Protein 6CCI (pdb70)

Structure (mmCIF, N/CA/C/O backbone):
data_6CCI
#
_entry.id   6CCI
#
_cell.length_a   49.431
_cell.length_b   58.169
_cell.length_c   138.528
_cell.angle_alpha   90.00
_cell.angle_beta   90.00
_cell.angle_gamma   90.00
#
_symmetry.space_group_name_H-M   'P 21 21 21'
#
loop_
_entity.id
_entity.type
_entity.pdbx_description
1 polymer 'Protein ESKIMO 1'
2 branched 2-acetamido-2-deoxy-beta-D-glucopyranose-(1-4)-2-acetamido-2-deoxy-beta-D-glucopyranose
3 non-polymer 'COBALT (II) ION'
4 non-polymer 2-acetamido-2-deoxy-beta-D-glucopyranose
5 non-polymer 'CALCIUM ION'
6 water water
#
loop_
_atom_site.group_PDB
_atom_site.id
_atom_site.type_symbol
_atom_site.label_atom_id
_atom_site.label_alt_id
_atom_site.label_comp_id
_atom_site.label_asym_id
_atom_site.label_entity_id
_atom_site.label_seq_id
_atom_site.pdbx_PDB_ins_code
_atom_site.Cartn_x
_atom_site.Cartn_y
_atom_site.Cartn_z
_atom_site.occupancy
_atom_site.B_iso_or_equiv
_atom_site.auth_seq_id
_atom_site.auth_comp_id
_atom_site.auth_asym_id
_atom_site.auth_atom_id
_atom_site.pdbx_PDB_model_num
ATOM 1 N N . VAL A 1 133 ? 41.026 -19.468 29.942 1.00 54.86 133 VAL A N 1
ATOM 2 C CA . VAL A 1 133 ? 39.899 -18.828 29.186 1.00 46.54 133 VAL A CA 1
ATOM 3 C C . VAL A 1 133 ? 38.788 -19.847 28.889 1.00 40.16 133 VAL A C 1
ATOM 4 O O . VAL A 1 133 ? 39.045 -20.922 28.367 1.00 37.57 133 VAL A O 1
ATOM 8 N N . GLU A 1 134 ? 37.545 -19.476 29.172 1.00 37.73 134 GLU A N 1
ATOM 9 C CA . GLU A 1 134 ? 36.412 -20.391 29.030 1.00 37.72 134 GLU A CA 1
ATOM 10 C C . GLU A 1 134 ? 35.513 -20.015 27.810 1.00 33.43 134 GLU A C 1
ATOM 11 O O . GLU A 1 134 ? 34.752 -19.041 27.881 1.00 27.72 134 GLU A O 1
ATOM 17 N N . LEU A 1 135 ? 35.596 -20.784 26.718 1.00 26.52 135 LEU A N 1
ATOM 18 C CA . LEU A 1 135 ? 34.839 -20.480 25.488 1.00 27.82 135 LEU A CA 1
ATOM 19 C C . LEU A 1 135 ? 33.379 -20.855 25.651 1.00 28.24 135 LEU A C 1
ATOM 20 O O . LEU A 1 135 ? 33.090 -21.973 26.096 1.00 28.97 135 LEU A O 1
ATOM 25 N N . PRO A 1 136 ? 32.444 -19.963 25.233 1.00 23.61 136 PRO A N 1
ATOM 26 C CA . PRO A 1 136 ? 31.025 -20.351 25.373 1.00 25.45 136 PRO A CA 1
ATOM 27 C C . PRO A 1 136 ? 30.656 -21.452 24.410 1.00 24.09 136 PRO A C 1
ATOM 28 O O . PRO A 1 136 ? 31.273 -21.576 23.345 1.00 25.08 136 PRO A O 1
ATOM 32 N N . PRO A 1 137 ? 29.610 -22.194 24.729 1.00 24.91 137 PRO A N 1
ATOM 33 C CA . PRO A 1 137 ? 28.978 -23.082 23.738 1.00 23.63 137 PRO A CA 1
ATOM 34 C C . PRO A 1 137 ? 28.512 -22.367 22.492 1.00 24.81 137 PRO A C 1
ATOM 35 O O . PRO A 1 137 ? 27.936 -21.275 22.537 1.00 21.89 137 PRO A O 1
ATOM 39 N N . GLU A 1 138 ? 28.687 -23.048 21.381 1.00 29.79 138 GLU A N 1
ATOM 40 C CA . GLU A 1 138 ? 28.368 -22.505 20.082 1.00 36.62 138 GLU A CA 1
ATOM 41 C C . GLU A 1 138 ? 26.958 -21.972 20.031 1.00 32.38 138 GLU A C 1
ATOM 42 O O . GLU A 1 138 ? 26.718 -20.984 19.419 1.00 36.52 138 GLU A O 1
ATOM 48 N N . GLU A 1 139 ? 26.055 -22.641 20.725 1.00 31.50 139 GLU A N 1
ATOM 49 C CA . GLU A 1 139 ? 24.645 -22.335 20.723 1.00 32.29 139 GLU A CA 1
ATOM 50 C C . GLU A 1 139 ? 24.242 -21.253 21.775 1.00 27.94 139 GLU A C 1
ATOM 51 O O . GLU A 1 139 ? 23.075 -20.884 21.818 1.00 26.38 139 GLU A O 1
ATOM 57 N N . CYS A 1 140 ? 25.151 -20.790 22.639 1.00 23.14 140 CYS A N 1
ATOM 58 C CA . CYS A 1 140 ? 24.777 -19.747 23.594 1.00 19.78 140 CYS A CA 1
ATOM 59 C C . CYS A 1 140 ? 24.475 -18.455 22.797 1.00 18.15 140 CYS A C 1
ATOM 60 O O . CYS A 1 140 ? 25.349 -17.952 22.042 1.00 18.89 140 CYS A O 1
ATOM 63 N N . ASP A 1 141 ? 23.305 -17.893 23.014 1.00 17.36 141 ASP A N 1
ATOM 64 C CA . ASP A 1 141 ? 22.998 -16.595 22.416 1.00 16.54 141 ASP A CA 1
ATOM 65 C C . ASP A 1 141 ? 23.724 -15.480 23.220 1.00 16.27 141 ASP A C 1
ATOM 66 O O . ASP A 1 141 ? 23.291 -15.144 24.323 1.00 15.62 141 ASP A O 1
ATOM 71 N N . LEU A 1 142 ? 24.770 -14.907 22.628 1.00 13.93 142 LEU A N 1
ATOM 72 C CA . LEU A 1 142 ? 25.567 -13.862 23.336 1.00 14.38 142 LEU A CA 1
ATOM 73 C C . LEU A 1 142 ? 24.830 -12.583 23.574 1.00 12.58 142 LEU A C 1
ATOM 74 O O . LEU A 1 142 ? 25.224 -11.840 24.471 1.00 13.21 142 LEU A O 1
ATOM 79 N N . PHE A 1 143 ? 23.743 -12.345 22.853 1.00 12.27 143 PHE A N 1
ATOM 80 C CA . PHE A 1 143 ? 23.070 -11.019 22.827 1.00 13.57 143 PHE A CA 1
ATOM 81 C C . PHE A 1 143 ? 21.799 -10.911 23.605 1.00 14.77 143 PHE A C 1
ATOM 82 O O . PHE A 1 143 ? 21.201 -9.879 23.572 1.00 15.05 143 PHE A O 1
ATOM 90 N N . THR A 1 144 ? 21.395 -11.999 24.248 1.00 15.27 144 THR A N 1
ATOM 91 C CA . THR A 1 144 ? 20.334 -12.027 25.227 1.00 15.81 144 THR A CA 1
ATOM 92 C C . THR A 1 144 ? 21.056 -12.144 26.600 1.00 14.44 144 THR A C 1
ATOM 93 O O . THR A 1 144 ? 21.946 -12.991 26.767 1.00 13.32 144 THR A O 1
ATOM 97 N N . GLY A 1 145 ? 20.679 -11.301 27.531 1.00 12.62 145 GLY A N 1
ATOM 98 C CA . GLY A 1 145 ? 21.273 -11.271 28.862 1.00 13.60 145 GLY A CA 1
ATOM 99 C C . GLY A 1 145 ? 20.913 -9.999 29.590 1.00 13.66 145 GLY A C 1
ATOM 100 O O . GLY A 1 145 ? 19.843 -9.504 29.373 1.00 14.23 145 GLY A O 1
ATOM 101 N N . GLU A 1 146 ? 21.822 -9.497 30.433 1.00 15.26 146 GLU A N 1
ATOM 102 C CA . GLU A 1 146 ? 21.649 -8.272 31.187 1.00 14.07 146 GLU A CA 1
ATOM 103 C C . GLU A 1 146 ? 23.052 -7.622 31.490 1.00 13.76 146 GLU A C 1
ATOM 104 O O . GLU A 1 146 ? 24.098 -8.298 31.580 1.00 12.43 146 GLU A O 1
ATOM 110 N N . TRP A 1 147 ? 22.996 -6.334 31.782 1.00 12.43 147 TRP A N 1
ATOM 111 C CA . TRP A 1 147 ? 24.140 -5.550 32.202 1.00 11.89 147 TRP A CA 1
ATOM 112 C C . TRP A 1 147 ? 24.341 -5.826 33.698 1.00 12.84 147 TRP A C 1
ATOM 113 O O . TRP A 1 147 ? 23.384 -5.848 34.489 1.00 12.25 147 TRP A O 1
ATOM 124 N N . VAL A 1 148 ? 25.605 -6.037 34.043 1.00 10.70 148 VAL A N 1
ATOM 125 C CA . VAL A 1 148 ? 26.021 -6.295 35.397 1.00 11.28 148 VAL A CA 1
ATOM 126 C C . VAL A 1 148 ? 27.121 -5.330 35.761 1.00 12.04 148 VAL A C 1
ATOM 127 O O . VAL A 1 148 ? 28.061 -5.147 34.998 1.00 11.64 148 VAL A O 1
ATOM 131 N N . PHE A 1 149 ? 27.056 -4.792 36.973 1.00 11.08 149 PHE A N 1
ATOM 132 C CA . PHE A 1 149 ? 28.101 -3.861 37.415 1.00 12.52 149 PHE A CA 1
ATOM 133 C C . PHE A 1 149 ? 29.314 -4.657 37.825 1.00 12.66 149 PHE A C 1
ATOM 134 O O . PHE A 1 149 ? 29.181 -5.580 38.706 1.00 12.24 149 PHE A O 1
ATOM 142 N N . ASP A 1 150 ? 30.500 -4.304 37.304 1.00 12.59 150 ASP A N 1
ATOM 143 C CA . ASP A 1 150 ? 31.737 -5.031 37.687 1.00 13.04 150 ASP A CA 1
ATOM 144 C C . ASP A 1 150 ? 32.966 -4.214 37.525 1.00 13.49 150 ASP A C 1
ATOM 145 O O . ASP A 1 150 ? 33.646 -4.298 36.517 1.00 13.02 150 ASP A O 1
ATOM 150 N N . ASN A 1 151 ? 33.293 -3.475 38.575 1.00 14.35 151 ASN A N 1
ATOM 151 C CA . ASN A 1 151 ? 34.423 -2.584 38.533 1.00 15.48 151 ASN A CA 1
ATOM 152 C C . ASN A 1 151 ? 35.751 -3.276 38.786 1.00 15.65 151 ASN A C 1
ATOM 153 O O . ASN A 1 151 ? 36.800 -2.632 38.713 1.00 15.17 151 ASN A O 1
ATOM 158 N N . GLU A 1 152 ? 35.715 -4.600 38.981 1.00 15.52 152 GLU A N 1
ATOM 159 C CA . GLU A 1 152 ? 36.931 -5.422 39.060 1.00 17.34 152 GLU A CA 1
ATOM 160 C C . GLU A 1 152 ? 37.499 -5.793 37.678 1.00 17.36 152 GLU A C 1
ATOM 161 O O . GLU A 1 152 ? 38.712 -5.999 37.520 1.00 17.95 152 GLU A O 1
ATOM 167 N N . THR A 1 153 ? 36.633 -5.836 36.676 1.00 12.79 153 THR A N 1
ATOM 168 C CA . THR A 1 153 ? 37.081 -6.149 35.341 1.00 13.90 153 THR A CA 1
ATOM 169 C C . THR A 1 153 ? 36.850 -5.077 34.325 1.00 12.46 153 THR A C 1
ATOM 170 O O . THR A 1 153 ? 37.470 -5.119 33.307 1.00 12.99 153 THR A O 1
ATOM 174 N N . HIS A 1 154 ? 35.874 -4.206 34.520 1.00 12.40 154 HIS A N 1
ATOM 175 C CA . HIS A 1 154 ? 35.560 -3.226 33.476 1.00 12.23 154 HIS A CA 1
ATOM 176 C C . HIS A 1 154 ? 35.726 -1.859 34.094 1.00 12.37 154 HIS A C 1
ATOM 177 O O . HIS A 1 154 ? 35.400 -1.674 35.316 1.00 13.33 154 HIS A O 1
ATOM 184 N N . PRO A 1 155 ? 36.236 -0.883 33.332 1.00 12.92 155 PRO A N 1
ATOM 185 C CA . PRO A 1 155 ? 36.575 -1.005 31.883 1.00 11.96 155 PRO A CA 1
ATOM 186 C C . PRO A 1 155 ? 37.834 -1.820 31.579 1.00 11.76 155 PRO A C 1
ATOM 187 O O . PRO A 1 155 ? 38.733 -2.034 32.468 1.00 11.92 155 PRO A O 1
ATOM 191 N N . LEU A 1 156 ? 37.886 -2.348 30.357 1.00 12.00 156 LEU A N 1
ATOM 192 C CA . LEU A 1 156 ? 38.974 -3.203 29.913 1.00 12.78 156 LEU A CA 1
ATOM 193 C C . LEU A 1 156 ? 40.297 -2.429 29.700 1.00 14.02 156 LEU A C 1
ATOM 194 O O . LEU A 1 156 ? 41.372 -3.058 29.593 1.00 14.38 156 LEU A O 1
ATOM 199 N N . TYR A 1 157 ? 40.216 -1.094 29.610 1.00 13.30 157 TYR A N 1
ATOM 200 C CA . TYR A 1 157 ? 41.397 -0.196 29.599 1.00 13.69 157 TYR A CA 1
ATOM 201 C C . TYR A 1 157 ? 40.898 1.121 30.180 1.00 15.16 157 TYR A C 1
ATOM 202 O O . TYR A 1 157 ? 39.706 1.323 30.266 1.00 13.06 157 TYR A O 1
ATOM 211 N N . LYS A 1 158 ? 41.814 1.977 30.602 1.00 15.96 158 LYS A N 1
ATOM 212 C CA . LYS A 1 158 ? 41.512 3.350 30.962 1.00 17.28 158 LYS A CA 1
ATOM 213 C C . LYS A 1 158 ? 41.786 4.312 29.812 1.00 15.57 158 LYS A C 1
ATOM 214 O O . LYS A 1 158 ? 42.731 4.130 29.030 1.00 13.60 158 LYS A O 1
ATOM 220 N N . GLU A 1 159 ? 41.005 5.380 29.781 1.00 13.53 159 GLU A N 1
ATOM 221 C CA . GLU A 1 159 ? 41.125 6.376 28.742 1.00 15.90 159 GLU A CA 1
ATOM 222 C C . GLU A 1 159 ? 42.532 6.871 28.547 1.00 16.26 159 GLU A C 1
ATOM 223 O O . GLU A 1 159 ? 43.009 6.932 27.433 1.00 16.42 159 GLU A O 1
ATOM 229 N N A ASP A 1 160 ? 43.238 7.152 29.643 0.50 16.90 160 ASP A N 1
ATOM 230 N N B ASP A 1 160 ? 43.211 7.207 29.643 0.50 17.33 160 ASP A N 1
ATOM 231 C CA A ASP A 1 160 ? 44.613 7.660 29.535 0.50 19.05 160 ASP A CA 1
ATOM 232 C CA B ASP A 1 160 ? 44.539 7.808 29.532 0.50 19.86 160 ASP A CA 1
ATOM 233 C C A ASP A 1 160 ? 45.612 6.635 29.012 0.50 17.71 160 ASP A C 1
ATOM 234 C C B ASP A 1 160 ? 45.651 6.776 29.309 0.50 19.49 160 ASP A C 1
ATOM 235 O O A ASP A 1 160 ? 46.632 7.013 28.424 0.50 18.00 160 ASP A O 1
ATOM 236 O O B ASP A 1 160 ? 46.825 7.135 29.280 0.50 21.16 160 ASP A O 1
ATOM 245 N N A GLN A 1 161 ? 45.331 5.357 29.198 0.50 16.09 161 GLN A N 1
ATOM 246 N N B GLN A 1 161 ? 45.315 5.513 29.118 0.50 18.11 161 GLN A N 1
ATOM 247 C CA A GLN A 1 161 ? 46.265 4.293 28.737 0.50 16.44 161 GLN A CA 1
ATOM 248 C CA B GLN A 1 161 ? 46.348 4.539 28.717 0.50 19.18 161 GLN A CA 1
ATOM 249 C C A GLN A 1 161 ? 46.345 4.177 27.218 0.50 17.49 161 GLN A C 1
ATOM 250 C C B GLN A 1 161 ? 46.270 4.120 27.272 0.50 19.10 161 GLN A C 1
ATOM 251 O O A GLN A 1 161 ? 47.297 3.588 26.674 0.50 15.14 161 GLN A O 1
ATOM 252 O O B GLN A 1 161 ? 46.998 3.208 26.860 0.50 16.98 161 GLN A O 1
ATOM 263 N N . CYS A 1 162 ? 45.370 4.765 26.518 1.00 17.90 162 CYS A N 1
ATOM 264 C CA . CYS A 1 162 ? 45.239 4.599 25.084 1.00 20.72 162 CYS A CA 1
ATOM 265 C C . CYS A 1 162 ? 45.430 5.902 24.367 1.00 20.96 162 CYS A C 1
ATOM 266 O O . CYS A 1 162 ? 44.516 6.664 24.203 1.00 18.46 162 CYS A O 1
ATOM 269 N N . GLU A 1 163 ? 46.642 6.084 23.892 1.00 20.48 163 GLU A N 1
ATOM 270 C CA . GLU A 1 163 ? 47.097 7.320 23.285 1.00 22.49 163 GLU A CA 1
ATOM 271 C C . GLU A 1 163 ? 46.437 7.529 21.920 1.00 21.40 163 GLU A C 1
ATOM 272 O O . GLU A 1 163 ? 46.423 8.642 21.422 1.00 20.36 163 GLU A O 1
ATOM 278 N N . PHE A 1 164 ? 45.884 6.457 21.314 1.00 19.98 164 PHE A N 1
ATOM 279 C CA . PHE A 1 164 ? 45.240 6.521 20.007 1.00 18.04 164 PHE A CA 1
ATOM 280 C C . PHE A 1 164 ? 43.825 7.096 20.014 1.00 17.28 164 PHE A C 1
ATOM 281 O O . PHE A 1 164 ? 43.373 7.565 18.999 1.00 15.94 164 PHE A O 1
ATOM 289 N N . LEU A 1 165 ? 43.153 7.070 21.167 1.00 15.93 165 LEU A N 1
ATOM 290 C CA . LEU A 1 165 ? 41.783 7.673 21.258 1.00 15.75 165 LEU A CA 1
ATOM 291 C C . LEU A 1 165 ? 41.711 9.069 20.739 1.00 15.53 165 LEU A C 1
ATOM 292 O O . LEU A 1 165 ? 42.502 9.917 21.122 1.00 18.14 165 LEU A O 1
ATOM 297 N N . THR A 1 166 ? 40.772 9.334 19.875 1.00 14.94 166 THR A N 1
ATOM 298 C CA . THR A 1 166 ? 40.581 10.658 19.357 1.00 17.86 166 THR A CA 1
ATOM 299 C C . THR A 1 166 ? 39.769 11.503 20.346 1.00 16.87 166 THR A C 1
ATOM 300 O O . THR A 1 166 ? 39.102 10.990 21.203 1.00 13.95 166 THR A O 1
ATOM 304 N N . ALA A 1 167 ? 39.884 12.809 20.177 1.00 16.72 167 ALA A N 1
ATOM 305 C CA . ALA A 1 167 ? 39.191 13.756 21.055 1.00 16.19 167 ALA A CA 1
ATOM 306 C C . ALA A 1 167 ? 37.692 13.640 21.059 1.00 14.91 167 ALA A C 1
ATOM 307 O O . ALA A 1 167 ? 37.048 14.099 21.994 1.00 15.30 167 ALA A O 1
ATOM 309 N N . GLN A 1 168 ? 37.110 12.998 20.070 1.00 14.56 168 GLN A N 1
ATOM 310 C CA . GLN A 1 168 ? 35.679 12.837 20.072 1.00 15.39 168 GLN A CA 1
ATOM 311 C C . GLN A 1 168 ? 35.216 11.987 21.258 1.00 14.90 168 GLN A C 1
ATOM 312 O O . GLN A 1 168 ? 34.117 12.185 21.745 1.00 14.49 168 GLN A O 1
ATOM 318 N N . VAL A 1 169 ? 36.013 11.004 21.640 1.00 12.98 169 VAL A N 1
ATOM 319 C CA . VAL A 1 169 ? 35.548 9.937 22.505 1.00 13.42 169 VAL A CA 1
ATOM 320 C C . VAL A 1 169 ? 36.193 9.877 23.868 1.00 13.75 169 VAL A C 1
ATOM 321 O O . VAL A 1 169 ? 35.845 8.998 24.674 1.00 14.59 169 VAL A O 1
ATOM 325 N N . THR A 1 170 ? 37.136 10.768 24.158 1.00 12.31 170 THR A N 1
ATOM 326 C CA . THR A 1 170 ? 37.797 10.799 25.442 1.00 12.05 170 THR A CA 1
ATOM 327 C C . THR A 1 170 ? 36.956 11.637 26.428 1.00 11.65 170 THR A C 1
ATOM 328 O O . THR A 1 170 ? 37.336 12.770 26.749 1.00 12.32 170 THR A O 1
ATOM 332 N N . CYS A 1 171 ? 35.912 11.061 26.997 1.00 12.55 171 CYS A N 1
ATOM 333 C CA . CYS A 1 171 ? 34.905 11.840 27.692 1.00 13.33 171 CYS A CA 1
ATOM 334 C C . CYS A 1 171 ? 35.476 12.475 28.988 1.00 12.92 171 CYS A C 1
ATOM 335 O O . CYS A 1 171 ? 35.104 13.606 29.356 1.00 12.05 171 CYS A O 1
ATOM 338 N N . MET A 1 172 ? 36.331 11.732 29.652 1.00 12.86 172 MET A N 1
ATOM 339 C CA . MET A 1 172 ? 36.819 12.149 30.947 1.00 14.61 172 MET A CA 1
ATOM 340 C C . MET A 1 172 ? 37.761 13.351 30.746 1.00 15.80 172 MET A C 1
ATOM 341 O O . MET A 1 172 ? 37.606 14.381 31.427 1.00 15.76 172 MET A O 1
ATOM 346 N N . ARG A 1 173 ? 38.688 13.235 29.791 1.00 15.69 173 ARG A N 1
ATOM 347 C CA . ARG A 1 173 ? 39.586 14.340 29.467 1.00 16.60 173 ARG A CA 1
ATOM 348 C C . ARG A 1 173 ? 38.777 15.557 29.063 1.00 17.18 173 ARG A C 1
ATOM 349 O O . ARG A 1 173 ? 39.191 16.689 29.302 1.00 14.86 173 ARG A O 1
ATOM 357 N N . ASN A 1 174 ? 37.683 15.295 28.345 1.00 16.20 174 ASN A N 1
ATOM 358 C CA . ASN A 1 174 ? 36.753 16.326 27.856 1.00 15.43 174 ASN A CA 1
ATOM 359 C C . ASN A 1 174 ? 35.826 16.929 28.934 1.00 15.82 174 ASN A C 1
ATOM 360 O O . ASN A 1 174 ? 34.978 17.777 28.620 1.00 17.82 174 ASN A O 1
ATOM 365 N N . GLY A 1 175 ? 35.969 16.487 30.189 1.00 15.49 175 GLY A N 1
ATOM 366 C CA . GLY A 1 175 ? 35.282 17.086 31.322 1.00 17.07 175 GLY A CA 1
ATOM 367 C C . GLY A 1 175 ? 34.266 16.227 32.080 1.00 15.70 175 GLY A C 1
ATOM 368 O O . GLY A 1 175 ? 33.822 16.612 33.112 1.00 14.99 175 GLY A O 1
ATOM 369 N N . ARG A 1 176 ? 33.917 15.049 31.573 1.00 15.34 176 ARG A N 1
ATOM 370 C CA . ARG A 1 176 ? 32.937 14.188 32.294 1.00 13.96 176 ARG A CA 1
ATOM 371 C C . ARG A 1 176 ? 33.566 13.814 33.627 1.00 13.51 176 ARG A C 1
ATOM 372 O O . ARG A 1 176 ? 34.785 13.478 33.662 1.00 14.27 176 ARG A O 1
ATOM 380 N N A ARG A 1 177 ? 32.790 13.793 34.717 0.70 12.84 177 ARG A N 1
ATOM 381 N N B ARG A 1 177 ? 32.770 13.808 34.698 0.30 12.91 177 ARG A N 1
ATOM 382 C CA A ARG A 1 177 ? 33.372 13.424 36.005 0.70 14.48 177 ARG A CA 1
ATOM 383 C CA B ARG A 1 177 ? 33.271 13.506 36.040 0.30 13.33 177 ARG A CA 1
ATOM 384 C C A ARG A 1 177 ? 32.875 12.151 36.622 0.70 13.64 177 ARG A C 1
ATOM 385 C C B ARG A 1 177 ? 32.890 12.135 36.568 0.30 13.10 177 ARG A C 1
ATOM 386 O O A ARG A 1 177 ? 33.550 11.619 37.493 0.70 13.26 177 ARG A O 1
ATOM 387 O O B ARG A 1 177 ? 33.666 11.504 37.286 0.30 13.04 177 ARG A O 1
ATOM 402 N N . ASP A 1 178 ? 31.690 11.675 36.223 1.00 12.48 178 ASP A N 1
ATOM 403 C CA . ASP A 1 178 ? 31.196 10.376 36.673 1.00 13.92 178 ASP A CA 1
ATOM 404 C C . ASP A 1 178 ? 31.812 9.328 35.791 1.00 14.71 178 ASP A C 1
ATOM 405 O O . ASP A 1 178 ? 31.937 9.558 34.539 1.00 13.51 178 ASP A O 1
ATOM 410 N N . SER A 1 179 ? 32.213 8.204 36.373 1.00 14.91 179 SER A N 1
ATOM 411 C CA . SER A 1 179 ? 32.827 7.144 35.561 1.00 15.08 179 SER A CA 1
ATOM 412 C C . SER A 1 179 ? 32.175 5.734 35.789 1.00 14.80 179 SER A C 1
ATOM 413 O O . SER A 1 179 ? 32.684 4.716 35.299 1.00 13.14 179 SER A O 1
ATOM 416 N N . LEU A 1 180 ? 31.032 5.689 36.441 1.00 16.45 180 LEU A N 1
ATOM 417 C CA . LEU A 1 180 ? 30.340 4.408 36.676 1.00 17.04 180 LEU A CA 1
ATOM 418 C C . LEU A 1 180 ? 29.883 3.744 35.366 1.00 15.44 180 LEU A C 1
ATOM 419 O O . LEU A 1 180 ? 29.922 2.519 35.276 1.00 15.36 180 LEU A O 1
ATOM 424 N N . TYR A 1 181 ? 29.613 4.519 34.326 1.00 14.53 181 TYR A N 1
ATOM 425 C CA . TYR A 1 181 ? 29.348 4.002 33.001 1.00 13.51 181 TYR A CA 1
ATOM 426 C C . TYR A 1 181 ? 30.431 3.065 32.465 1.00 14.17 181 TYR A C 1
ATOM 427 O O . TYR A 1 181 ? 30.122 2.177 31.705 1.00 11.77 181 TYR A O 1
ATOM 436 N N . GLN A 1 182 ? 31.697 3.300 32.843 1.00 12.97 182 GLN A N 1
ATOM 437 C CA . GLN A 1 182 ? 32.811 2.409 32.466 1.00 13.59 182 GLN A CA 1
ATOM 438 C C . GLN A 1 182 ? 32.819 1.029 33.113 1.00 12.69 182 GLN A C 1
ATOM 439 O O . GLN A 1 182 ? 33.518 0.179 32.639 1.00 12.54 182 GLN A O 1
ATOM 445 N N . ASN A 1 183 ? 32.046 0.801 34.161 1.00 12.91 183 ASN A N 1
ATOM 446 C CA . ASN A 1 183 ? 32.205 -0.364 34.988 1.00 12.59 183 ASN A CA 1
ATOM 447 C C . ASN A 1 183 ? 31.222 -1.496 34.642 1.00 13.27 183 ASN A C 1
ATOM 448 O O . ASN A 1 183 ? 31.179 -2.489 35.345 1.00 12.77 183 ASN A O 1
ATOM 453 N N . TRP A 1 184 ? 30.469 -1.366 33.571 1.00 12.40 184 TRP A N 1
ATOM 454 C CA . TRP A 1 184 ? 29.340 -2.313 33.299 1.00 12.08 184 TRP A CA 1
ATOM 455 C C . TRP A 1 184 ? 29.852 -3.399 32.328 1.00 12.54 184 TRP A C 1
ATOM 456 O O . TRP A 1 184 ? 30.636 -3.040 31.376 1.00 12.43 184 TRP A O 1
ATOM 467 N N . ARG A 1 185 ? 29.456 -4.681 32.568 1.00 11.01 185 ARG A N 1
ATOM 468 C CA . ARG A 1 185 ? 29.790 -5.746 31.626 1.00 10.63 185 ARG A CA 1
ATOM 469 C C . ARG A 1 185 ? 28.457 -6.394 31.192 1.00 11.06 185 ARG A C 1
ATOM 470 O O . ARG A 1 185 ? 27.492 -6.377 31.946 1.00 12.10 185 ARG A O 1
ATOM 478 N N . TRP A 1 186 ? 28.410 -6.942 29.983 1.00 10.95 186 TRP A N 1
ATOM 479 C CA . TRP A 1 186 ? 27.217 -7.564 29.478 1.00 10.84 186 TRP A CA 1
ATOM 480 C C . TRP A 1 186 ? 27.279 -9.059 29.755 1.00 11.30 186 TRP A C 1
ATOM 481 O O . TRP A 1 186 ? 28.239 -9.690 29.340 1.00 10.79 186 TRP A O 1
ATOM 492 N N . GLN A 1 187 ? 26.241 -9.649 30.414 1.00 11.82 187 GLN A N 1
ATOM 493 C CA . GLN A 1 187 ? 26.315 -11.047 30.867 1.00 11.80 187 GLN A CA 1
ATOM 494 C C . GLN A 1 187 ? 25.246 -11.796 30.082 1.00 11.45 187 GLN A C 1
ATOM 495 O O . GLN A 1 187 ? 24.071 -11.527 30.276 1.00 9.97 187 GLN A O 1
ATOM 501 N N . PRO A 1 188 ? 25.648 -12.641 29.110 1.00 12.60 188 PRO A N 1
ATOM 502 C CA . PRO A 1 188 ? 24.630 -13.340 28.386 1.00 14.14 188 PRO A CA 1
ATOM 503 C C . PRO A 1 188 ? 23.829 -14.230 29.358 1.00 13.51 188 PRO A C 1
ATOM 504 O O . PRO A 1 188 ? 24.357 -14.638 30.398 1.00 13.90 188 PRO A O 1
ATOM 508 N N A ARG A 1 189 ? 22.618 -14.584 28.955 0.50 14.33 189 ARG A N 1
ATOM 509 N N B ARG A 1 189 ? 22.616 -14.583 28.959 0.50 13.84 189 ARG A N 1
ATOM 510 C CA A ARG A 1 189 ? 21.721 -15.346 29.797 0.50 15.14 189 ARG A CA 1
ATOM 511 C CA B ARG A 1 189 ? 21.713 -15.350 29.796 0.50 14.30 189 ARG A CA 1
ATOM 512 C C A ARG A 1 189 ? 22.262 -16.742 30.144 0.50 15.17 189 ARG A C 1
ATOM 513 C C B ARG A 1 189 ? 22.264 -16.743 30.144 0.50 14.69 189 ARG A C 1
ATOM 514 O O A ARG A 1 189 ? 22.205 -17.149 31.279 0.50 13.83 189 ARG A O 1
ATOM 515 O O B ARG A 1 189 ? 22.216 -17.147 31.281 0.50 13.45 189 ARG A O 1
ATOM 530 N N . ASP A 1 190 ? 22.769 -17.452 29.138 1.00 15.02 190 ASP A N 1
ATOM 531 C CA . ASP A 1 190 ? 23.166 -18.862 29.274 1.00 16.61 190 ASP A CA 1
ATOM 532 C C . ASP A 1 190 ? 24.681 -19.131 29.318 1.00 16.61 190 ASP A C 1
ATOM 533 O O . ASP A 1 190 ? 25.109 -20.289 29.368 1.00 15.91 190 ASP A O 1
ATOM 538 N N . CYS A 1 191 ? 25.514 -18.098 29.303 1.00 15.14 191 CYS A N 1
ATOM 539 C CA . CYS A 1 191 ? 26.925 -18.299 29.339 1.00 15.97 191 CYS A CA 1
ATOM 540 C C . CYS A 1 191 ? 27.617 -17.011 29.692 1.00 15.24 191 CYS A C 1
ATOM 541 O O . CYS A 1 191 ? 27.040 -15.978 29.732 1.00 14.58 191 CYS A O 1
ATOM 544 N N . SER A 1 192 ? 28.887 -17.107 29.988 1.00 16.28 192 SER A N 1
ATOM 545 C CA . SER A 1 192 ? 29.732 -15.901 30.242 1.00 17.56 192 SER A CA 1
ATOM 546 C C . SER A 1 192 ? 30.536 -15.612 28.979 1.00 17.53 192 SER A C 1
ATOM 547 O O . SER A 1 192 ? 30.857 -16.526 28.208 1.00 18.10 192 SER A O 1
ATOM 550 N N . LEU A 1 193 ? 30.827 -14.340 28.731 1.00 14.77 193 LEU A N 1
ATOM 551 C CA . LEU A 1 193 ? 31.807 -13.955 27.775 1.00 14.57 193 LEU A CA 1
ATOM 552 C C . LEU A 1 193 ? 33.177 -14.402 28.330 1.00 14.88 193 LEU A C 1
ATOM 553 O O . LEU A 1 193 ? 33.475 -14.205 29.539 1.00 15.20 193 LEU A O 1
ATOM 558 N N . PRO A 1 194 ? 34.031 -14.909 27.452 1.00 13.99 194 PRO A N 1
ATOM 559 C CA . PRO A 1 194 ? 35.306 -15.314 27.950 1.00 14.89 194 PRO A CA 1
ATOM 560 C C . PRO A 1 194 ? 36.188 -14.098 28.328 1.00 14.43 194 PRO A C 1
ATOM 561 O O . PRO A 1 194 ? 36.106 -13.045 27.705 1.00 12.87 194 PRO A O 1
ATOM 565 N N . LYS A 1 195 ? 36.941 -14.245 29.395 1.00 14.92 195 LYS A N 1
ATOM 566 C CA . LYS A 1 195 ? 37.888 -13.186 29.815 1.00 16.42 195 LYS A CA 1
ATOM 567 C C . LYS A 1 195 ? 38.731 -12.715 28.587 1.00 15.87 195 LYS A C 1
ATOM 568 O O . LYS A 1 195 ? 39.401 -13.522 27.904 1.00 17.31 195 LYS A O 1
ATOM 574 N N . PHE A 1 196 ? 38.681 -11.403 28.338 1.00 15.10 196 PHE A N 1
ATOM 575 C CA . PHE A 1 196 ? 39.428 -10.753 27.309 1.00 15.05 196 PHE A CA 1
ATOM 576 C C . PHE A 1 196 ? 40.923 -10.786 27.591 1.00 16.62 196 PHE A C 1
ATOM 577 O O . PHE A 1 196 ? 41.395 -10.243 28.630 1.00 14.34 196 PHE A O 1
ATOM 585 N N . LYS A 1 197 ? 41.655 -11.465 26.701 1.00 14.70 197 LYS A N 1
ATOM 586 C CA . LYS A 1 197 ? 43.157 -11.441 26.711 1.00 15.93 197 LYS A CA 1
ATOM 587 C C . LYS A 1 197 ? 43.626 -10.996 25.347 1.00 15.91 197 LYS A C 1
ATOM 588 O O . LYS A 1 197 ? 43.438 -11.720 24.344 1.00 14.93 197 LYS A O 1
ATOM 594 N N . ALA A 1 198 ? 44.167 -9.771 25.277 1.00 17.14 198 ALA A N 1
ATOM 595 C CA . ALA A 1 198 ? 44.561 -9.179 24.024 1.00 16.92 198 ALA A CA 1
ATOM 596 C C . ALA A 1 198 ? 45.578 -10.079 23.290 1.00 16.85 198 ALA A C 1
ATOM 597 O O . ALA A 1 198 ? 45.536 -10.222 22.044 1.00 17.41 198 ALA A O 1
ATOM 599 N N . LYS A 1 199 ? 46.489 -10.709 24.041 1.00 17.94 199 LYS A N 1
ATOM 600 C CA . LYS A 1 199 ? 47.455 -11.630 23.396 1.00 18.80 199 LYS A CA 1
ATOM 601 C C . LYS A 1 199 ? 46.834 -12.780 22.603 1.00 19.59 199 LYS A C 1
ATOM 602 O O . LYS A 1 199 ? 47.360 -13.151 21.541 1.00 16.98 199 LYS A O 1
ATOM 608 N N . LEU A 1 200 ? 45.752 -13.349 23.109 1.00 18.65 200 LEU A N 1
ATOM 609 C CA . LEU A 1 200 ? 45.031 -14.374 22.375 1.00 18.92 200 LEU A CA 1
ATOM 610 C C . LEU A 1 200 ? 44.449 -13.875 21.090 1.00 17.44 200 LEU A C 1
ATOM 611 O O . LEU A 1 200 ? 44.517 -14.544 20.029 1.00 17.77 200 LEU A O 1
ATOM 616 N N . LEU A 1 201 ? 43.859 -12.683 21.157 1.00 17.89 201 LEU A N 1
ATOM 617 C CA . LEU A 1 201 ? 43.352 -12.037 19.941 1.00 18.11 201 LEU A CA 1
ATOM 618 C C . LEU A 1 201 ? 44.442 -11.727 18.918 1.00 17.20 201 LEU A C 1
ATOM 619 O O . LEU A 1 201 ? 44.298 -11.986 17.711 1.00 19.71 201 LEU A O 1
ATOM 624 N N . LEU A 1 202 ? 45.531 -11.176 19.394 1.00 18.43 202 LEU A N 1
ATOM 625 C CA . LEU A 1 202 ? 46.616 -10.821 18.523 1.00 18.61 202 LEU A CA 1
ATOM 626 C C . LEU A 1 202 ? 47.218 -12.081 17.868 1.00 18.31 202 LEU A C 1
ATOM 627 O O . LEU A 1 202 ? 47.591 -12.007 16.729 1.00 17.15 202 LEU A O 1
ATOM 632 N N . GLU A 1 203 ? 47.279 -13.201 18.581 1.00 21.90 203 GLU A N 1
ATOM 633 C CA . GLU A 1 203 ? 47.704 -14.492 17.957 1.00 22.42 203 GLU A CA 1
ATOM 634 C C . GLU A 1 203 ? 46.770 -14.882 16.811 1.00 21.79 203 GLU A C 1
ATOM 635 O O . GLU A 1 203 ? 47.256 -15.317 15.751 1.00 18.15 203 GLU A O 1
ATOM 641 N N . LYS A 1 204 ? 45.437 -14.721 16.975 1.00 21.22 204 LYS A N 1
ATOM 642 C CA . LYS A 1 204 ? 44.477 -14.940 15.854 1.00 20.13 204 LYS A CA 1
ATOM 643 C C . LYS A 1 204 ? 44.650 -13.930 14.731 1.00 18.29 204 LYS A C 1
ATOM 644 O O . LYS A 1 204 ? 44.324 -14.202 13.568 1.00 16.35 204 LYS A O 1
ATOM 650 N N . LEU A 1 205 ? 45.219 -12.774 15.059 1.00 16.18 205 LEU A N 1
ATOM 651 C CA . LEU A 1 205 ? 45.461 -11.756 14.070 1.00 17.31 205 LEU A CA 1
ATOM 652 C C . LEU A 1 205 ? 46.840 -11.811 13.432 1.00 15.97 205 LEU A C 1
ATOM 653 O O . LEU A 1 205 ? 47.121 -10.985 12.586 1.00 16.71 205 LEU A O 1
ATOM 658 N N . ARG A 1 206 ? 47.695 -12.765 13.808 1.00 17.46 206 ARG A N 1
ATOM 659 C CA . ARG A 1 206 ? 49.085 -12.752 13.335 1.00 17.32 206 ARG A CA 1
ATOM 660 C C . ARG A 1 206 ? 49.052 -12.837 11.826 1.00 17.77 206 ARG A C 1
ATOM 661 O O . ARG A 1 206 ? 48.346 -13.699 11.323 1.00 16.66 206 ARG A O 1
ATOM 669 N N . ASN A 1 207 ? 49.764 -11.940 11.148 1.00 15.92 207 ASN A N 1
ATOM 670 C CA . ASN A 1 207 ? 49.816 -11.910 9.678 1.00 21.09 207 ASN A CA 1
ATOM 671 C C . ASN A 1 207 ? 48.459 -11.656 9.038 1.00 19.54 207 ASN A C 1
ATOM 672 O O . ASN A 1 207 ? 48.234 -11.994 7.875 1.00 25.46 207 ASN A O 1
ATOM 677 N N . LYS A 1 208 ? 47.546 -11.014 9.780 1.00 18.83 208 LYS A N 1
ATOM 678 C CA . LYS A 1 208 ? 46.173 -10.860 9.285 1.00 18.08 208 LYS A CA 1
ATOM 679 C C . LYS A 1 208 ? 45.666 -9.426 9.419 1.00 18.00 208 LYS A C 1
ATOM 680 O O . LYS A 1 208 ? 46.347 -8.596 10.091 1.00 18.24 208 LYS A O 1
ATOM 686 N N . ARG A 1 209 ? 44.578 -9.153 8.707 1.00 15.77 209 ARG A N 1
ATOM 687 C CA . ARG A 1 209 ? 43.929 -7.858 8.678 1.00 17.87 209 ARG A CA 1
ATOM 688 C C . ARG A 1 209 ? 42.472 -7.978 9.231 1.00 16.38 209 ARG A C 1
ATOM 689 O O . ARG A 1 209 ? 41.682 -8.840 8.799 1.00 15.75 209 ARG A O 1
ATOM 697 N N . MET A 1 210 ? 42.143 -7.084 10.175 1.00 15.65 210 MET A N 1
ATOM 698 C CA . MET A 1 210 ? 40.757 -6.891 10.611 1.00 16.05 210 MET A CA 1
ATOM 699 C C . MET A 1 210 ? 40.320 -5.523 10.125 1.00 16.15 210 MET A C 1
ATOM 700 O O . MET A 1 210 ? 41.026 -4.555 10.379 1.00 16.02 210 MET A O 1
ATOM 705 N N . MET A 1 211 ? 39.216 -5.439 9.407 1.00 14.22 211 MET A N 1
ATOM 706 C CA . MET A 1 211 ? 38.732 -4.141 8.922 1.00 14.66 211 MET A CA 1
ATOM 707 C C . MET A 1 211 ? 37.261 -3.898 9.239 1.00 13.32 211 MET A C 1
ATOM 708 O O . MET A 1 211 ? 36.353 -4.663 8.854 1.00 15.67 211 MET A O 1
ATOM 713 N N . PHE A 1 212 ? 37.018 -2.790 9.906 1.00 12.84 212 PHE A N 1
ATOM 714 C CA . PHE A 1 212 ? 35.714 -2.269 10.129 1.00 12.60 212 PHE A CA 1
ATOM 715 C C . PHE A 1 212 ? 35.323 -1.403 8.929 1.00 13.19 212 PHE A C 1
ATOM 716 O O . PHE A 1 212 ? 36.069 -0.564 8.539 1.00 14.74 212 PHE A O 1
ATOM 724 N N . VAL A 1 213 ? 34.144 -1.617 8.362 1.00 14.23 213 VAL A N 1
ATOM 725 C CA . VAL A 1 213 ? 33.714 -0.911 7.147 1.00 13.12 213 VAL A CA 1
ATOM 726 C C . VAL A 1 213 ? 32.393 -0.301 7.474 1.00 12.63 213 VAL A C 1
ATOM 727 O O . VAL A 1 213 ? 31.477 -1.026 7.865 1.00 14.83 213 VAL A O 1
ATOM 731 N N . GLY A 1 214 ? 32.250 1.001 7.308 1.00 11.92 214 GLY A N 1
ATOM 732 C CA . GLY A 1 214 ? 30.952 1.645 7.480 1.00 12.48 214 GLY A CA 1
ATOM 733 C C . GLY A 1 214 ? 31.016 3.078 7.930 1.00 12.44 214 GLY A C 1
ATOM 734 O O . GLY A 1 214 ? 31.869 3.854 7.437 1.00 11.08 214 GLY A O 1
ATOM 735 N N . ASP A 1 215 ? 30.191 3.388 8.943 1.00 13.11 215 ASP A N 1
ATOM 736 C CA . ASP A 1 215 ? 29.917 4.756 9.339 1.00 13.47 215 ASP A CA 1
ATOM 737 C C . ASP A 1 215 ? 30.693 5.157 10.603 1.00 12.79 215 ASP A C 1
ATOM 738 O O . ASP A 1 215 ? 31.575 4.416 11.080 1.00 14.14 215 ASP A O 1
ATOM 743 N N . SER A 1 216 ? 30.415 6.346 11.124 1.00 12.61 216 SER A N 1
ATOM 744 C CA . SER A 1 216 ? 31.099 6.824 12.314 1.00 12.72 216 SER A CA 1
ATOM 745 C C . SER A 1 216 ? 30.897 5.969 13.589 1.00 13.22 216 SER A C 1
ATOM 746 O O . SER A 1 216 ? 31.721 6.093 14.499 1.00 15.05 216 SER A O 1
ATOM 749 N N . LEU A 1 217 ? 29.860 5.122 13.659 1.00 13.00 217 LEU A N 1
ATOM 750 C CA . LEU A 1 217 ? 29.700 4.221 14.786 1.00 12.69 217 LEU A CA 1
ATOM 751 C C . LEU A 1 217 ? 30.623 3.012 14.611 1.00 13.73 217 LEU A C 1
ATOM 752 O O . LEU A 1 217 ? 31.155 2.531 15.576 1.00 11.68 217 LEU A O 1
ATOM 757 N N . ASN A 1 218 ? 30.895 2.598 13.355 1.00 13.24 218 ASN A N 1
ATOM 758 C CA . ASN A 1 218 ? 31.838 1.534 13.170 1.00 14.02 218 ASN A CA 1
ATOM 759 C C . ASN A 1 218 ? 33.231 2.090 13.439 1.00 12.98 218 ASN A C 1
ATOM 760 O O . ASN A 1 218 ? 34.063 1.377 13.953 1.00 12.53 218 ASN A O 1
ATOM 765 N N . ARG A 1 219 ? 33.456 3.374 13.183 1.00 12.71 219 ARG A N 1
ATOM 766 C CA . ARG A 1 219 ? 34.732 4.017 13.493 1.00 13.82 219 ARG A CA 1
ATOM 767 C C . ARG A 1 219 ? 34.938 4.074 15.009 1.00 11.61 219 ARG A C 1
ATOM 768 O O . ARG A 1 219 ? 36.020 3.777 15.536 1.00 10.80 219 ARG A O 1
ATOM 776 N N . ASN A 1 220 ? 33.851 4.366 15.727 1.00 11.58 220 ASN A N 1
ATOM 777 C CA . ASN A 1 220 ? 33.854 4.268 17.227 1.00 12.10 220 ASN A CA 1
ATOM 778 C C . ASN A 1 220 ? 34.224 2.854 17.736 1.00 12.30 220 ASN A C 1
ATOM 779 O O . ASN A 1 220 ? 35.039 2.682 18.695 1.00 11.79 220 ASN A O 1
ATOM 784 N N . GLN A 1 221 ? 33.644 1.833 17.089 1.00 11.77 221 GLN A N 1
ATOM 785 C CA . GLN A 1 221 ? 33.988 0.452 17.394 1.00 11.14 221 GLN A CA 1
ATOM 786 C C . GLN A 1 221 ? 35.461 0.147 17.020 1.00 11.01 221 GLN A C 1
ATOM 787 O O . GLN A 1 221 ? 36.148 -0.547 17.790 1.00 9.75 221 GLN A O 1
ATOM 793 N N . TRP A 1 222 ? 35.964 0.659 15.899 1.00 10.99 222 TRP A N 1
ATOM 794 C CA . TRP A 1 222 ? 37.342 0.435 15.520 1.00 11.70 222 TRP A CA 1
ATOM 795 C C . TRP A 1 222 ? 38.275 1.058 16.599 1.00 12.80 222 TRP A C 1
ATOM 796 O O . TRP A 1 222 ? 39.264 0.429 17.015 1.00 12.37 222 TRP A O 1
ATOM 807 N N . GLU A 1 223 ? 37.982 2.310 16.995 1.00 12.48 223 GLU A N 1
ATOM 808 C CA . GLU A 1 223 ? 38.850 2.951 18.005 1.00 13.68 223 GLU A CA 1
ATOM 809 C C . GLU A 1 223 ? 38.927 2.086 19.255 1.00 12.57 223 GLU A C 1
ATOM 810 O O . GLU A 1 223 ? 40.004 1.987 19.818 1.00 12.24 223 GLU A O 1
ATOM 816 N N . SER A 1 224 ? 37.783 1.476 19.670 1.00 11.10 224 SER A N 1
ATOM 817 C CA . SER A 1 224 ? 37.721 0.616 20.842 1.00 11.31 224 SER A CA 1
ATOM 818 C C . SER A 1 224 ? 38.655 -0.635 20.647 1.00 11.89 224 SER A C 1
ATOM 819 O O . SER A 1 224 ? 39.425 -0.998 21.529 1.00 10.54 224 SER A O 1
ATOM 822 N N . MET A 1 225 ? 38.585 -1.215 19.455 1.00 11.84 225 MET A N 1
ATOM 823 C CA . MET A 1 225 ? 39.374 -2.415 19.183 1.00 13.02 225 MET A CA 1
ATOM 824 C C . MET A 1 225 ? 40.839 -2.084 19.212 1.00 13.04 225 MET A C 1
ATOM 825 O O . MET A 1 225 ? 41.647 -2.859 19.728 1.00 14.00 225 MET A O 1
ATOM 830 N N . VAL A 1 226 ? 41.173 -0.914 18.686 1.00 13.84 226 VAL A N 1
ATOM 831 C CA . VAL A 1 226 ? 42.539 -0.460 18.723 1.00 14.76 226 VAL A CA 1
ATOM 832 C C . VAL A 1 226 ? 43.032 -0.413 20.204 1.00 13.22 226 VAL A C 1
ATOM 833 O O . VAL A 1 226 ? 44.113 -0.972 20.564 1.00 13.68 226 VAL A O 1
ATOM 837 N N . CYS A 1 227 ? 42.232 0.211 21.074 1.00 15.24 227 CYS A N 1
ATOM 838 C CA . CYS A 1 227 ? 42.593 0.275 22.497 1.00 14.06 227 CYS A CA 1
ATOM 839 C C . CYS A 1 227 ? 42.725 -1.066 23.134 1.00 14.35 227 CYS A C 1
ATOM 840 O O . CYS A 1 227 ? 43.650 -1.298 23.980 1.00 12.71 227 CYS A O 1
ATOM 843 N N . LEU A 1 228 ? 41.776 -1.944 22.802 1.00 12.13 228 LEU A N 1
ATOM 844 C CA . LEU A 1 228 ? 41.782 -3.291 23.353 1.00 13.23 228 LEU A CA 1
ATOM 845 C C . LEU A 1 228 ? 43.042 -4.073 22.984 1.00 13.27 228 LEU A C 1
ATOM 846 O O . LEU A 1 228 ? 43.647 -4.681 23.864 1.00 13.34 228 LEU A O 1
ATOM 851 N N . VAL A 1 229 ? 43.445 -4.076 21.720 1.00 14.01 229 VAL A N 1
ATOM 852 C CA . VAL A 1 229 ? 44.662 -4.805 21.377 1.00 15.19 229 VAL A CA 1
ATOM 853 C C . VAL A 1 229 ? 45.952 -4.090 21.791 1.00 14.24 229 VAL A C 1
ATOM 854 O O . VAL A 1 229 ? 46.874 -4.781 22.236 1.00 14.70 229 VAL A O 1
ATOM 858 N N . GLN A 1 230 ? 45.990 -2.749 21.682 1.00 12.79 230 GLN A N 1
ATOM 859 C CA . GLN A 1 230 ? 47.227 -1.960 21.955 1.00 13.93 230 GLN A CA 1
ATOM 860 C C . GLN A 1 230 ? 47.595 -1.998 23.438 1.00 14.49 230 GLN A C 1
ATOM 861 O O . GLN A 1 230 ? 48.720 -1.625 23.756 1.00 15.06 230 GLN A O 1
ATOM 867 N N . SER A 1 231 ? 46.681 -2.459 24.297 1.00 14.72 231 SER A N 1
ATOM 868 C CA . SER A 1 231 ? 46.851 -2.491 25.768 1.00 16.33 231 SER A CA 1
ATOM 869 C C . SER A 1 231 ? 48.064 -3.319 26.221 1.00 16.59 231 SER A C 1
ATOM 870 O O . SER A 1 231 ? 48.558 -3.158 27.331 1.00 17.50 231 SER A O 1
ATOM 873 N N . VAL A 1 232 ? 48.471 -4.272 25.396 1.00 16.38 232 VAL A N 1
ATOM 874 C CA . VAL A 1 232 ? 49.620 -5.131 25.732 1.00 19.31 232 VAL A CA 1
ATOM 875 C C . VAL A 1 232 ? 50.812 -4.942 24.759 1.00 19.37 232 VAL A C 1
ATOM 876 O O . VAL A 1 232 ? 51.727 -5.721 24.799 1.00 18.46 232 VAL A O 1
ATOM 880 N N . VAL A 1 233 ? 50.740 -3.962 23.844 1.00 19.00 233 VAL A N 1
ATOM 881 C CA . VAL A 1 233 ? 51.761 -3.793 22.772 1.00 18.63 233 VAL A CA 1
ATOM 882 C C . VAL A 1 233 ? 52.705 -2.679 23.230 1.00 19.10 233 VAL A C 1
ATOM 883 O O . VAL A 1 233 ? 52.229 -1.586 23.608 1.00 20.02 233 VAL A O 1
ATOM 887 N N . PRO A 1 234 ? 54.023 -2.928 23.161 1.00 17.80 234 PRO A N 1
ATOM 888 C CA . PRO A 1 234 ? 54.906 -1.952 23.767 1.00 17.50 234 PRO A CA 1
ATOM 889 C C . PRO A 1 234 ? 55.031 -0.720 22.887 1.00 16.58 234 PRO A C 1
ATOM 890 O O . PRO A 1 234 ? 54.775 -0.763 21.664 1.00 16.37 234 PRO A O 1
ATOM 894 N N . PRO A 1 235 ? 55.489 0.398 23.478 1.00 17.24 235 PRO A N 1
ATOM 895 C CA . PRO A 1 235 ? 55.701 1.592 22.674 1.00 16.55 235 PRO A CA 1
ATOM 896 C C . PRO A 1 235 ? 56.631 1.279 21.551 1.00 16.82 235 PRO A C 1
ATOM 897 O O . PRO A 1 235 ? 57.508 0.430 21.742 1.00 17.25 235 PRO A O 1
ATOM 901 N N . GLY A 1 236 ? 56.479 1.983 20.442 1.00 16.46 236 GLY A N 1
ATOM 902 C CA . GLY A 1 236 ? 57.251 1.796 19.251 1.00 19.91 236 GLY A CA 1
ATOM 903 C C . GLY A 1 236 ? 56.876 0.655 18.361 1.00 20.05 236 GLY A C 1
ATOM 904 O O . GLY A 1 236 ? 57.398 0.540 17.258 1.00 24.01 236 GLY A O 1
ATOM 905 N N . ARG A 1 237 ? 56.028 -0.248 18.832 1.00 19.32 237 ARG A N 1
ATOM 906 C CA . ARG A 1 237 ? 55.726 -1.467 18.060 1.00 19.02 237 ARG A CA 1
ATOM 907 C C . ARG A 1 237 ? 54.314 -1.422 17.536 1.00 18.90 237 ARG A C 1
ATOM 908 O O . ARG A 1 237 ? 53.680 -2.453 17.344 1.00 18.19 237 ARG A O 1
ATOM 916 N N . LYS A 1 238 ? 53.851 -0.200 17.299 1.00 18.21 238 LYS A N 1
ATOM 917 C CA . LYS A 1 238 ? 52.483 0.067 16.932 1.00 18.07 238 LYS A CA 1
ATOM 918 C C . LYS A 1 238 ? 52.429 1.416 16.308 1.00 18.68 238 LYS A C 1
ATOM 919 O O . LYS A 1 238 ? 53.284 2.281 16.616 1.00 17.70 238 LYS A O 1
ATOM 925 N N . SER A 1 239 ? 51.450 1.620 15.411 1.00 19.55 239 SER A N 1
ATOM 926 C CA . SER A 1 239 ? 51.341 2.905 14.712 1.00 19.64 239 SER A CA 1
ATOM 927 C C . SER A 1 239 ? 50.008 3.023 14.044 1.00 16.98 239 SER A C 1
ATOM 928 O O . SER A 1 239 ? 49.411 2.037 13.731 1.00 14.72 239 SER A O 1
ATOM 931 N N . LEU A 1 240 ? 49.566 4.246 13.849 1.00 18.48 240 LEU A N 1
ATOM 932 C CA . LEU A 1 240 ? 48.362 4.521 13.115 1.00 17.76 240 LEU A CA 1
ATOM 933 C C . LEU A 1 240 ? 48.700 5.314 11.885 1.00 19.50 240 LEU A C 1
ATOM 934 O O . LEU A 1 240 ? 49.507 6.251 11.962 1.00 20.11 240 LEU A O 1
ATOM 939 N N . ASN A 1 241 ? 48.102 4.976 10.749 1.00 19.77 241 ASN A N 1
ATOM 940 C CA . ASN A 1 241 ? 48.310 5.734 9.480 1.00 22.88 241 ASN A CA 1
ATOM 941 C C . ASN A 1 241 ? 46.960 5.885 8.757 1.00 23.69 241 ASN A C 1
ATOM 942 O O . ASN A 1 241 ? 46.391 4.866 8.357 1.00 23.79 241 ASN A O 1
ATOM 947 N N . LYS A 1 242 ? 46.502 7.108 8.507 1.00 20.36 242 LYS A N 1
ATOM 948 C CA . LYS A 1 242 ? 45.233 7.309 7.792 1.00 24.13 242 LYS A CA 1
ATOM 949 C C . LYS A 1 242 ? 45.542 7.866 6.413 1.00 24.92 242 LYS A C 1
ATOM 950 O O . LYS A 1 242 ? 46.202 8.917 6.271 1.00 26.19 242 LYS A O 1
ATOM 956 N N . THR A 1 243 ? 45.073 7.135 5.421 1.00 22.38 243 THR A N 1
ATOM 957 C CA . THR A 1 243 ? 45.304 7.494 4.029 1.00 24.99 243 THR A CA 1
ATOM 958 C C . THR A 1 243 ? 43.960 7.487 3.355 1.00 22.96 243 THR A C 1
ATOM 959 O O . THR A 1 243 ? 43.421 6.422 3.047 1.00 22.24 243 THR A O 1
ATOM 963 N N . GLY A 1 244 ? 43.396 8.679 3.204 1.00 24.86 244 GLY A N 1
ATOM 964 C CA . GLY A 1 244 ? 42.107 8.856 2.529 1.00 24.34 244 GLY A CA 1
ATOM 965 C C . GLY A 1 244 ? 41.022 8.207 3.355 1.00 23.18 244 GLY A C 1
ATOM 966 O O . GLY A 1 244 ? 40.849 8.525 4.493 1.00 25.51 244 GLY A O 1
ATOM 967 N N . SER A 1 245 ? 40.314 7.264 2.766 1.00 21.57 245 SER A N 1
ATOM 968 C CA . SER A 1 245 ? 39.192 6.591 3.412 1.00 22.74 245 SER A CA 1
ATOM 969 C C . SER A 1 245 ? 39.624 5.522 4.423 1.00 20.09 245 SER A C 1
ATOM 970 O O . SER A 1 245 ? 38.791 5.010 5.188 1.00 16.36 245 SER A O 1
ATOM 973 N N . LEU A 1 246 ? 40.910 5.160 4.390 1.00 17.40 246 LEU A N 1
ATOM 974 C CA . LEU A 1 246 ? 41.356 3.992 5.140 1.00 18.57 246 LEU A CA 1
ATOM 975 C C . LEU A 1 246 ? 42.193 4.425 6.315 1.00 17.53 246 LEU A C 1
ATOM 976 O O . LEU A 1 246 ? 43.213 5.081 6.156 1.00 16.05 246 LEU A O 1
ATOM 981 N N . SER A 1 247 ? 41.788 4.009 7.511 1.00 14.91 247 SER A N 1
ATOM 982 C CA . SER A 1 247 ? 42.678 4.147 8.686 1.00 15.56 247 SER A CA 1
ATOM 983 C C . SER A 1 247 ? 43.313 2.794 9.045 1.00 15.96 247 SER A C 1
ATOM 984 O O . SER A 1 247 ? 42.560 1.806 9.172 1.00 15.63 247 SER A O 1
ATOM 987 N N . VAL A 1 248 ? 44.640 2.743 9.230 1.00 14.20 248 VAL A N 1
ATOM 988 C CA . VAL A 1 248 ? 45.325 1.508 9.553 1.00 15.70 248 VAL A CA 1
ATOM 989 C C . VAL A 1 248 ? 46.075 1.569 10.880 1.00 15.69 248 VAL A C 1
ATOM 990 O O . VAL A 1 248 ? 47.073 2.301 10.996 1.00 15.01 248 VAL A O 1
ATOM 994 N N . PHE A 1 249 ? 45.711 0.704 11.820 1.00 13.98 249 PHE A N 1
ATOM 995 C CA . PHE A 1 249 ? 46.474 0.566 13.068 1.00 14.85 249 PHE A CA 1
ATOM 996 C C . PHE A 1 249 ? 47.233 -0.719 12.921 1.00 15.79 249 PHE A C 1
ATOM 997 O O . PHE A 1 249 ? 46.623 -1.757 12.685 1.00 15.42 249 PHE A O 1
ATOM 1005 N N . ARG A 1 250 ? 48.554 -0.633 13.072 1.00 17.19 250 ARG A N 1
ATOM 1006 C CA . ARG A 1 250 ? 49.493 -1.804 12.921 1.00 20.08 250 ARG A CA 1
ATOM 1007 C C . ARG A 1 250 ? 50.031 -2.213 14.243 1.00 18.91 250 ARG A C 1
ATOM 1008 O O . ARG A 1 250 ? 50.450 -1.332 15.017 1.00 17.43 250 ARG A O 1
ATOM 1016 N N . VAL A 1 251 ? 50.136 -3.530 14.456 1.00 16.23 251 VAL A N 1
ATOM 1017 C CA . VAL A 1 251 ? 50.837 -4.110 15.581 1.00 18.28 251 VAL A CA 1
ATOM 1018 C C . VAL A 1 251 ? 52.013 -4.853 14.972 1.00 19.26 251 VAL A C 1
ATOM 1019 O O . VAL A 1 251 ? 51.838 -5.855 14.281 1.00 17.75 251 VAL A O 1
ATOM 1023 N N . GLU A 1 252 ? 53.209 -4.271 15.152 1.00 21.03 252 GLU A N 1
ATOM 1024 C CA . GLU A 1 252 ? 54.413 -4.718 14.401 1.00 25.64 252 GLU A CA 1
ATOM 1025 C C . GLU A 1 252 ? 54.848 -6.093 14.670 1.00 24.51 252 GLU A C 1
ATOM 1026 O O . GLU A 1 252 ? 55.109 -6.779 13.725 1.00 28.18 252 GLU A O 1
ATOM 1032 N N . ASP A 1 253 ? 54.861 -6.520 15.934 1.00 26.84 253 ASP A N 1
ATOM 1033 C CA . ASP A 1 253 ? 55.432 -7.827 16.299 1.00 30.05 253 ASP A CA 1
ATOM 1034 C C . ASP A 1 253 ? 54.555 -8.997 15.796 1.00 29.56 253 ASP A C 1
ATOM 1035 O O . ASP A 1 253 ? 55.039 -10.110 15.551 1.00 26.08 253 ASP A O 1
ATOM 1040 N N . TYR A 1 254 ? 53.277 -8.726 15.646 1.00 22.44 254 TYR A N 1
ATOM 1041 C CA . TYR A 1 254 ? 52.329 -9.737 15.167 1.00 21.62 254 TYR A CA 1
ATOM 1042 C C . TYR A 1 254 ? 52.047 -9.638 13.688 1.00 19.71 254 TYR A C 1
ATOM 1043 O O . TYR A 1 254 ? 51.321 -10.471 13.183 1.00 21.28 254 TYR A O 1
ATOM 1052 N N . ASN A 1 255 ? 52.580 -8.635 13.023 1.00 18.52 255 ASN A N 1
ATOM 1053 C CA . ASN A 1 255 ? 52.214 -8.249 11.694 1.00 21.18 255 ASN A CA 1
ATOM 1054 C C . ASN A 1 255 ? 50.674 -8.262 11.537 1.00 20.34 255 ASN A C 1
ATOM 1055 O O . ASN A 1 255 ? 50.129 -8.895 10.625 1.00 18.99 255 ASN A O 1
ATOM 1060 N N . ALA A 1 256 ? 50.006 -7.590 12.493 1.00 18.07 256 ALA A N 1
ATOM 1061 C CA . ALA A 1 256 ? 48.534 -7.572 12.619 1.00 17.03 256 ALA A CA 1
ATOM 1062 C C . ALA A 1 256 ? 48.067 -6.182 12.341 1.00 16.54 256 ALA A C 1
ATOM 1063 O O . ALA A 1 256 ? 48.728 -5.207 12.773 1.00 15.73 256 ALA A O 1
ATOM 1065 N N . THR A 1 257 ? 46.936 -6.056 11.646 1.00 15.92 257 THR A N 1
ATOM 1066 C CA . THR A 1 257 ? 46.284 -4.718 11.505 1.00 14.17 257 THR A CA 1
ATOM 1067 C C . THR A 1 257 ? 44.782 -4.699 11.927 1.00 13.74 257 THR A C 1
ATOM 1068 O O . THR A 1 257 ? 44.064 -5.738 11.910 1.00 12.86 257 THR A O 1
ATOM 1072 N N . VAL A 1 258 ? 44.358 -3.530 12.407 1.00 12.85 258 VAL A N 1
ATOM 1073 C CA . VAL A 1 258 ? 42.959 -3.246 12.845 1.00 13.17 258 VAL A CA 1
ATOM 1074 C C . VAL A 1 258 ? 42.663 -1.969 12.111 1.00 13.24 258 VAL A C 1
ATOM 1075 O O . VAL A 1 258 ? 43.330 -0.880 12.400 1.00 13.64 258 VAL A O 1
ATOM 1079 N N . GLU A 1 259 ? 41.747 -2.083 11.142 1.00 12.92 259 GLU A N 1
ATOM 1080 C CA . GLU A 1 259 ? 41.547 -1.034 10.153 1.00 14.58 259 GLU A CA 1
ATOM 1081 C C . GLU A 1 259 ? 40.135 -0.489 10.153 1.00 14.71 259 GLU A C 1
ATOM 1082 O O . GLU A 1 259 ? 39.213 -1.185 10.537 1.00 15.98 259 GLU A O 1
ATOM 1088 N N . PHE A 1 260 ? 39.969 0.755 9.676 1.00 12.75 260 PHE A N 1
ATOM 1089 C CA . PHE A 1 260 ? 38.657 1.319 9.464 1.00 13.90 260 PHE A CA 1
ATOM 1090 C C . PHE A 1 260 ? 38.582 1.893 8.062 1.00 14.15 260 PHE A C 1
ATOM 1091 O O . PHE A 1 260 ? 39.401 2.740 7.714 1.00 14.86 260 PHE A O 1
ATOM 1099 N N . TYR A 1 261 ? 37.598 1.446 7.316 1.00 13.69 261 TYR A N 1
ATOM 1100 C CA . TYR A 1 261 ? 37.244 1.951 5.979 1.00 14.39 261 TYR A CA 1
ATOM 1101 C C . TYR A 1 261 ? 35.900 2.744 5.962 1.00 13.34 261 TYR A C 1
ATOM 1102 O O . TYR A 1 261 ? 34.824 2.194 6.146 1.00 12.80 261 TYR A O 1
ATOM 1111 N N . TRP A 1 262 ? 35.971 4.019 5.657 1.00 12.59 262 TRP A N 1
ATOM 1112 C CA . TRP A 1 262 ? 34.789 4.864 5.550 1.00 13.56 262 TRP A CA 1
ATOM 1113 C C . TRP A 1 262 ? 33.906 4.571 4.361 1.00 15.08 262 TRP A C 1
ATOM 1114 O O . TRP A 1 262 ? 34.243 4.864 3.238 1.00 15.93 262 TRP A O 1
ATOM 1125 N N . ALA A 1 263 ? 32.735 3.999 4.624 1.00 16.36 263 ALA A N 1
ATOM 1126 C CA . ALA A 1 263 ? 31.697 3.778 3.615 1.00 15.12 263 ALA A CA 1
ATOM 1127 C C . ALA A 1 263 ? 30.370 3.795 4.332 1.00 13.42 263 ALA A C 1
ATOM 1128 O O . ALA A 1 263 ? 29.827 2.751 4.693 1.00 14.00 263 ALA A O 1
ATOM 1130 N N . PRO A 1 264 ? 29.872 4.973 4.631 1.00 14.00 264 PRO A N 1
ATOM 1131 C CA . PRO A 1 264 ? 28.759 5.110 5.562 1.00 15.82 264 PRO A CA 1
ATOM 1132 C C . PRO A 1 264 ? 27.426 4.489 5.166 1.00 15.18 264 PRO A C 1
ATOM 1133 O O . PRO A 1 264 ? 26.574 4.270 6.050 1.00 16.80 264 PRO A O 1
ATOM 1137 N N . PHE A 1 265 ? 27.240 4.286 3.854 1.00 14.53 265 PHE A N 1
ATOM 1138 C CA . PHE A 1 265 ? 26.118 3.612 3.286 1.00 15.29 265 PHE A CA 1
ATOM 1139 C C . PHE A 1 265 ? 26.495 2.250 2.648 1.00 15.56 265 PHE A C 1
ATOM 1140 O O . PHE A 1 265 ? 25.607 1.580 2.077 1.00 14.56 265 PHE A O 1
ATOM 1148 N N . LEU A 1 266 ? 27.771 1.837 2.804 1.00 14.97 266 LEU A N 1
ATOM 1149 C CA . LEU A 1 266 ? 28.350 0.695 2.182 1.00 14.30 266 LEU A CA 1
ATOM 1150 C C . LEU A 1 266 ? 28.547 0.789 0.650 1.00 16.41 266 LEU A C 1
ATOM 1151 O O . LEU A 1 266 ? 29.632 0.548 0.157 1.00 16.51 266 LEU A O 1
ATOM 1156 N N . VAL A 1 267 ? 27.484 1.073 -0.051 1.00 16.89 267 VAL A N 1
ATOM 1157 C CA . VAL A 1 267 ? 27.508 1.365 -1.475 1.00 17.74 267 VAL A CA 1
ATOM 1158 C C . VAL A 1 267 ? 28.085 2.748 -1.730 1.00 18.32 267 VAL A C 1
ATOM 1159 O O . VAL A 1 267 ? 28.282 3.601 -0.833 1.00 18.39 267 VAL A O 1
ATOM 1163 N N . GLU A 1 268 ? 28.281 3.017 -3.009 1.00 17.31 268 GLU A N 1
ATOM 1164 C CA . GLU A 1 268 ? 28.751 4.287 -3.455 1.00 19.96 268 GLU A CA 1
ATOM 1165 C C . GLU A 1 268 ? 27.700 5.374 -3.169 1.00 18.85 268 GLU A C 1
ATOM 1166 O O . GLU A 1 268 ? 26.470 5.185 -3.360 1.00 19.02 268 GLU A O 1
ATOM 1172 N N . SER A 1 269 ? 28.197 6.505 -2.668 1.00 19.44 269 SER A N 1
ATOM 1173 C CA . SER A 1 269 ? 27.359 7.632 -2.249 1.00 18.77 269 SER A CA 1
ATOM 1174 C C . SER A 1 269 ? 28.103 8.892 -2.542 1.00 21.74 269 SER A C 1
ATOM 1175 O O . SER A 1 269 ? 29.325 8.867 -2.850 1.00 22.66 269 SER A O 1
ATOM 1178 N N . ASN A 1 270 ? 27.403 10.014 -2.410 1.00 19.38 270 ASN A N 1
ATOM 1179 C CA . ASN A 1 270 ? 28.083 11.318 -2.450 1.00 23.06 270 ASN A CA 1
ATOM 1180 C C . ASN A 1 270 ? 28.689 11.770 -1.116 1.00 22.94 270 ASN A C 1
ATOM 1181 O O . ASN A 1 270 ? 29.043 12.975 -0.931 1.00 19.49 270 ASN A O 1
ATOM 1186 N N . SER A 1 271 ? 28.795 10.841 -0.167 1.00 20.27 271 SER A N 1
ATOM 1187 C CA . SER A 1 271 ? 29.331 11.180 1.154 1.00 21.45 271 SER A CA 1
ATOM 1188 C C . SER A 1 271 ? 30.477 10.252 1.571 1.00 23.01 271 SER A C 1
ATOM 1189 O O . SER A 1 271 ? 30.653 9.989 2.784 1.00 22.43 271 SER A O 1
ATOM 1192 N N . ASP A 1 272 ? 31.247 9.775 0.594 1.00 20.32 272 ASP A N 1
ATOM 1193 C CA . ASP A 1 272 ? 32.271 8.748 0.846 1.00 21.07 272 ASP A CA 1
ATOM 1194 C C . ASP A 1 272 ? 33.647 9.266 1.188 1.00 19.70 272 ASP A C 1
ATOM 1195 O O . ASP A 1 272 ? 34.598 8.482 1.257 1.00 20.54 272 ASP A O 1
ATOM 1200 N N . ASP A 1 273 ? 33.771 10.577 1.370 1.00 21.72 273 ASP A N 1
ATOM 1201 C CA . ASP A 1 273 ? 34.999 11.137 1.860 1.00 24.35 273 ASP A CA 1
ATOM 1202 C C . ASP A 1 273 ? 34.747 11.471 3.321 1.00 22.25 273 ASP A C 1
ATOM 1203 O O . ASP A 1 273 ? 33.877 12.315 3.592 1.00 21.74 273 ASP A O 1
ATOM 1208 N N . PRO A 1 274 ? 35.524 10.858 4.238 1.00 22.04 274 PRO A N 1
ATOM 1209 C CA . PRO A 1 274 ? 35.296 11.063 5.677 1.00 23.82 274 PRO A CA 1
ATOM 1210 C C . PRO A 1 274 ? 35.652 12.466 6.166 1.00 23.82 274 PRO A C 1
ATOM 1211 O O . PRO A 1 274 ? 35.276 12.854 7.250 1.00 24.11 274 PRO A O 1
ATOM 1215 N N . ASN A 1 275 ? 36.358 13.235 5.357 1.00 24.33 275 ASN A N 1
ATOM 1216 C CA . ASN A 1 275 ? 36.805 14.573 5.759 1.00 25.58 275 ASN A CA 1
ATOM 1217 C C . ASN A 1 275 ? 35.988 15.697 5.093 1.00 26.98 275 ASN A C 1
ATOM 1218 O O . ASN A 1 275 ? 36.357 16.887 5.210 1.00 25.53 275 ASN A O 1
ATOM 1223 N N . MET A 1 276 ? 34.924 15.305 4.368 1.00 26.56 276 MET A N 1
ATOM 1224 C CA . MET A 1 276 ? 34.031 16.252 3.690 1.00 34.61 276 MET A CA 1
ATOM 1225 C C . MET A 1 276 ? 33.157 16.752 4.825 1.00 32.52 276 MET A C 1
ATOM 1226 O O . MET A 1 276 ? 32.745 15.977 5.686 1.00 33.39 276 MET A O 1
ATOM 1231 N N . HIS A 1 277 ? 32.848 18.042 4.829 1.00 44.69 277 HIS A N 1
ATOM 1232 C CA . HIS A 1 277 ? 31.946 18.579 5.873 1.00 49.87 277 HIS A CA 1
ATOM 1233 C C . HIS A 1 277 ? 30.507 18.251 5.498 1.00 43.44 277 HIS A C 1
ATOM 1234 O O . HIS A 1 277 ? 30.232 17.766 4.390 1.00 38.31 277 HIS A O 1
ATOM 1241 N N . SER A 1 278 ? 29.613 18.577 6.420 1.00 47.56 278 SER A N 1
ATOM 1242 C CA . SER A 1 278 ? 28.200 18.227 6.333 1.00 50.28 278 SER A CA 1
ATOM 1243 C C . SER A 1 278 ? 27.563 18.671 5.012 1.00 44.84 278 SER A C 1
ATOM 1244 O O . SER A 1 278 ? 27.872 19.743 4.489 1.00 45.57 278 SER A O 1
ATOM 1247 N N . ILE A 1 279 ? 26.744 17.792 4.427 1.00 45.36 279 ILE A N 1
ATOM 1248 C CA . ILE A 1 279 ? 25.768 18.229 3.408 1.00 40.72 279 ILE A CA 1
ATOM 1249 C C . ILE A 1 279 ? 24.390 17.752 3.777 1.00 39.97 279 ILE A C 1
ATOM 1250 O O . ILE A 1 279 ? 24.217 16.735 4.486 1.00 32.24 279 ILE A O 1
ATOM 1255 N N . LEU A 1 280 ? 23.408 18.501 3.289 1.00 39.62 280 LEU A N 1
ATOM 1256 C CA . LEU A 1 280 ? 22.031 18.231 3.634 1.00 39.57 280 LEU A CA 1
ATOM 1257 C C . LEU A 1 280 ? 21.484 17.094 2.788 1.00 34.44 280 LEU A C 1
ATOM 1258 O O . LEU A 1 280 ? 20.554 16.436 3.183 1.00 37.35 280 LEU A O 1
ATOM 1263 N N . ASN A 1 281 ? 22.018 16.900 1.592 1.00 29.34 281 ASN A N 1
ATOM 1264 C CA . ASN A 1 281 ? 21.401 15.980 0.651 1.00 28.13 281 ASN A CA 1
ATOM 1265 C C . ASN A 1 281 ? 22.401 14.887 0.335 1.00 25.20 281 ASN A C 1
ATOM 1266 O O . ASN A 1 281 ? 23.264 15.012 -0.548 1.00 23.54 281 ASN A O 1
ATOM 1271 N N . ARG A 1 282 ? 22.243 13.811 1.097 1.00 21.78 282 ARG A N 1
ATOM 1272 C CA . ARG A 1 282 ? 23.008 12.597 0.902 1.00 22.86 282 ARG A CA 1
ATOM 1273 C C . ARG A 1 282 ? 22.259 11.707 -0.113 1.00 19.89 282 ARG A C 1
ATOM 1274 O O . ARG A 1 282 ? 21.034 11.532 -0.046 1.00 21.15 282 ARG A O 1
ATOM 1282 N N . ILE A 1 283 ? 23.017 11.139 -1.053 1.00 19.41 283 ILE A N 1
ATOM 1283 C CA . ILE A 1 283 ? 22.510 10.403 -2.197 1.00 18.54 283 ILE A CA 1
ATOM 1284 C C . ILE A 1 283 ? 23.313 9.135 -2.391 1.00 19.09 283 ILE A C 1
ATOM 1285 O O . ILE A 1 283 ? 24.566 9.159 -2.352 1.00 17.84 283 ILE A O 1
ATOM 1290 N N . ILE A 1 284 ? 22.615 8.026 -2.638 1.00 16.71 284 ILE A N 1
ATOM 1291 C CA . ILE A 1 284 ? 23.297 6.756 -2.776 1.00 17.95 284 ILE A CA 1
ATOM 1292 C C . ILE A 1 284 ? 23.001 6.109 -4.120 1.00 19.33 284 ILE A C 1
ATOM 1293 O O . ILE A 1 284 ? 22.051 6.463 -4.797 1.00 19.96 284 ILE A O 1
ATOM 1298 N N . MET A 1 285 ? 23.825 5.120 -4.453 1.00 21.57 285 MET A N 1
ATOM 1299 C CA . MET A 1 285 ? 23.744 4.345 -5.690 1.00 21.97 285 MET A CA 1
ATOM 1300 C C . MET A 1 285 ? 23.624 2.902 -5.228 1.00 20.43 285 MET A C 1
ATOM 1301 O O . MET A 1 285 ? 24.650 2.223 -5.036 1.00 23.28 285 MET A O 1
ATOM 1306 N N . PRO A 1 286 ? 22.399 2.404 -5.052 1.00 20.67 286 PRO A N 1
ATOM 1307 C CA . PRO A 1 286 ? 22.204 1.147 -4.310 1.00 20.63 286 PRO A CA 1
ATOM 1308 C C . PRO A 1 286 ? 22.675 -0.148 -4.924 1.00 22.92 286 PRO A C 1
ATOM 1309 O O . PRO A 1 286 ? 22.666 -1.200 -4.224 1.00 18.94 286 PRO A O 1
ATOM 1313 N N . GLU A 1 287 ? 23.017 -0.085 -6.212 1.00 24.72 287 GLU A N 1
ATOM 1314 C CA . GLU A 1 287 ? 23.543 -1.223 -6.931 1.00 24.94 287 GLU A CA 1
ATOM 1315 C C . GLU A 1 287 ? 25.030 -1.111 -7.228 1.00 24.04 287 GLU A C 1
ATOM 1316 O O . GLU A 1 287 ? 25.574 -1.978 -7.912 1.00 24.40 287 GLU A O 1
ATOM 1322 N N . SER A 1 288 ? 25.710 -0.077 -6.700 1.00 21.34 288 SER A N 1
ATOM 1323 C CA . SER A 1 288 ? 27.126 0.120 -6.962 1.00 22.26 288 SER A CA 1
ATOM 1324 C C . SER A 1 288 ? 27.978 -0.123 -5.684 1.00 21.36 288 SER A C 1
ATOM 1325 O O . SER A 1 288 ? 27.853 0.621 -4.670 1.00 19.32 288 SER A O 1
ATOM 1328 N N . ILE A 1 289 ? 28.801 -1.169 -5.707 1.00 20.72 289 ILE A N 1
ATOM 1329 C CA . ILE A 1 289 ? 29.681 -1.443 -4.573 1.00 21.96 289 ILE A CA 1
ATOM 1330 C C . ILE A 1 289 ? 31.089 -1.930 -4.955 1.00 25.56 289 ILE A C 1
ATOM 1331 O O . ILE A 1 289 ? 31.984 -2.084 -4.078 1.00 20.34 289 ILE A O 1
ATOM 1336 N N . GLU A 1 290 ? 31.334 -2.088 -6.261 1.00 26.03 290 GLU A N 1
ATOM 1337 C CA . GLU A 1 290 ? 32.578 -2.709 -6.714 1.00 27.06 290 GLU A CA 1
ATOM 1338 C C . GLU A 1 290 ? 33.826 -1.899 -6.338 1.00 25.38 290 GLU A C 1
ATOM 1339 O O . GLU A 1 290 ? 34.839 -2.479 -5.945 1.00 25.07 290 GLU A O 1
ATOM 1345 N N . LYS A 1 291 ? 33.752 -0.571 -6.491 1.00 25.92 291 LYS A N 1
ATOM 1346 C CA . LYS A 1 291 ? 34.879 0.317 -6.213 1.00 25.85 291 LYS A CA 1
ATOM 1347 C C . LYS A 1 291 ? 35.226 0.315 -4.751 1.00 25.94 291 LYS A C 1
ATOM 1348 O O . LYS A 1 291 ? 36.399 0.403 -4.407 1.00 23.73 291 LYS A O 1
ATOM 1354 N N . HIS A 1 292 ? 34.223 0.214 -3.892 1.00 27.48 292 HIS A N 1
ATOM 1355 C CA . HIS A 1 292 ? 34.530 0.121 -2.450 1.00 27.12 292 HIS A CA 1
ATOM 1356 C C . HIS A 1 292 ? 35.122 -1.258 -2.145 1.00 25.61 292 HIS A C 1
ATOM 1357 O O . HIS A 1 292 ? 36.106 -1.375 -1.404 1.00 25.32 292 HIS A O 1
ATOM 1364 N N . GLY A 1 293 ? 34.477 -2.278 -2.708 1.00 25.63 293 GLY A N 1
ATOM 1365 C CA . GLY A 1 293 ? 34.818 -3.689 -2.487 1.00 24.14 293 GLY A CA 1
ATOM 1366 C C . GLY A 1 293 ? 36.252 -4.047 -2.843 1.00 22.98 293 GLY A C 1
ATOM 1367 O O . GLY A 1 293 ? 36.821 -4.945 -2.256 1.00 23.13 293 GLY A O 1
ATOM 1368 N N . VAL A 1 294 ? 36.866 -3.347 -3.778 1.00 23.95 294 VAL A N 1
ATOM 1369 C CA . VAL A 1 294 ? 38.300 -3.562 -4.069 1.00 23.29 294 VAL A CA 1
ATOM 1370 C C . VAL A 1 294 ? 39.181 -3.415 -2.809 1.00 23.83 294 VAL A C 1
ATOM 1371 O O . VAL A 1 294 ? 40.162 -4.125 -2.639 1.00 22.64 294 VAL A O 1
ATOM 1375 N N . ASN A 1 295 ? 38.818 -2.474 -1.947 1.00 23.72 295 ASN A N 1
ATOM 1376 C CA . ASN A 1 295 ? 39.504 -2.236 -0.686 1.00 22.21 295 ASN A CA 1
ATOM 1377 C C . ASN A 1 295 ? 39.256 -3.327 0.405 1.00 21.68 295 ASN A C 1
ATOM 1378 O O . ASN A 1 295 ? 39.944 -3.372 1.415 1.00 24.57 295 ASN A O 1
ATOM 1383 N N . TRP A 1 296 ? 38.248 -4.158 0.230 1.00 20.84 296 TRP A N 1
ATOM 1384 C CA . TRP A 1 296 ? 37.841 -5.144 1.195 1.00 20.10 296 TRP A CA 1
ATOM 1385 C C . TRP A 1 296 ? 38.352 -6.553 0.938 1.00 25.20 296 TRP A C 1
ATOM 1386 O O . TRP A 1 296 ? 38.185 -7.458 1.776 1.00 21.26 296 TRP A O 1
ATOM 1397 N N . LYS A 1 297 ? 38.944 -6.743 -0.238 1.00 27.72 297 LYS A N 1
ATOM 1398 C CA . LYS A 1 297 ? 39.393 -8.067 -0.643 1.00 31.96 297 LYS A CA 1
ATOM 1399 C C . LYS A 1 297 ? 40.660 -8.398 0.046 1.00 26.94 297 LYS A C 1
ATOM 1400 O O . LYS A 1 297 ? 41.459 -7.541 0.311 1.00 26.27 297 LYS A O 1
ATOM 1406 N N . GLY A 1 298 ? 40.802 -9.673 0.385 1.00 28.16 298 GLY A N 1
ATOM 1407 C CA . GLY A 1 298 ? 41.956 -10.165 1.053 1.00 28.03 298 GLY A CA 1
ATOM 1408 C C . GLY A 1 298 ? 41.965 -9.945 2.546 1.00 26.49 298 GLY A C 1
ATOM 1409 O O . GLY A 1 298 ? 42.811 -10.481 3.221 1.00 36.33 298 GLY A O 1
ATOM 1410 N N . VAL A 1 299 ? 41.034 -9.159 3.051 1.00 21.79 299 VAL A N 1
ATOM 1411 C CA . VAL A 1 299 ? 40.918 -8.963 4.521 1.00 19.43 299 VAL A CA 1
ATOM 1412 C C . VAL A 1 299 ? 40.411 -10.207 5.248 1.00 18.27 299 VAL A C 1
ATOM 1413 O O . VAL A 1 299 ? 39.445 -10.837 4.792 1.00 19.23 299 VAL A O 1
ATOM 1417 N N . ASP A 1 300 ? 41.017 -10.535 6.401 1.00 15.63 300 ASP A N 1
ATOM 1418 C CA . ASP A 1 300 ? 40.732 -11.762 7.158 1.00 16.44 300 ASP A CA 1
ATOM 1419 C C . ASP A 1 300 ? 39.494 -11.742 8.053 1.00 16.13 300 ASP A C 1
ATOM 1420 O O . ASP A 1 300 ? 38.879 -12.789 8.298 1.00 17.63 300 ASP A O 1
ATOM 1425 N N . PHE A 1 301 ? 39.198 -10.551 8.585 1.00 15.35 301 PHE A N 1
ATOM 1426 C CA . PHE A 1 301 ? 38.068 -10.274 9.450 1.00 15.75 301 PHE A CA 1
ATOM 1427 C C . PHE A 1 301 ? 37.462 -8.956 8.973 1.00 15.79 301 PHE A C 1
ATOM 1428 O O . PHE A 1 301 ? 38.092 -7.883 9.030 1.00 16.60 301 PHE A O 1
ATOM 1436 N N . LEU A 1 302 ? 36.217 -9.049 8.556 1.00 14.67 302 LEU A N 1
ATOM 1437 C CA . LEU A 1 302 ? 35.464 -7.939 8.052 1.00 16.03 302 LEU A CA 1
ATOM 1438 C C . LEU A 1 302 ? 34.239 -7.690 8.940 1.00 13.96 302 LEU A C 1
ATOM 1439 O O . LEU A 1 302 ? 33.498 -8.625 9.257 1.00 15.74 302 LEU A O 1
ATOM 1444 N N . VAL A 1 303 ? 34.056 -6.423 9.378 1.00 12.86 303 VAL A 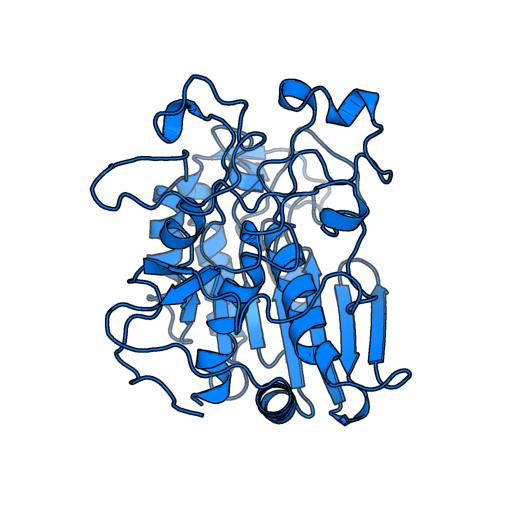N 1
ATOM 1445 C CA . VAL A 1 303 ? 32.917 -6.042 10.247 1.00 13.48 303 VAL A CA 1
ATOM 1446 C C . VAL A 1 303 ? 32.261 -4.875 9.542 1.00 13.92 303 VAL A C 1
ATOM 1447 O O . VAL A 1 303 ? 32.825 -3.728 9.535 1.00 12.13 303 VAL A O 1
ATOM 1451 N N . PHE A 1 304 ? 31.079 -5.141 9.004 1.00 12.48 304 PHE A N 1
ATOM 1452 C CA . PHE A 1 304 ? 30.318 -4.145 8.292 1.00 14.13 304 PHE A CA 1
ATOM 1453 C C . PHE A 1 304 ? 29.209 -3.560 9.157 1.00 13.52 304 PHE A C 1
ATOM 1454 O O . PHE A 1 304 ? 28.725 -4.226 10.021 1.00 13.55 304 PHE A O 1
ATOM 1462 N N . ASN A 1 305 ? 28.796 -2.323 8.864 1.00 14.55 305 ASN A N 1
ATOM 1463 C CA . ASN A 1 305 ? 27.632 -1.727 9.484 1.00 13.58 305 ASN A CA 1
ATOM 1464 C C . ASN A 1 305 ? 27.110 -0.683 8.579 1.00 14.21 305 ASN A C 1
ATOM 1465 O O . ASN A 1 305 ? 27.753 -0.390 7.564 1.00 14.97 305 ASN A O 1
ATOM 1470 N N . THR A 1 306 ? 25.905 -0.183 8.880 1.00 12.77 306 THR A N 1
ATOM 1471 C CA . THR A 1 306 ? 25.407 1.040 8.252 1.00 13.64 306 THR A CA 1
ATOM 1472 C C . THR A 1 306 ? 24.035 1.329 8.806 1.00 12.97 306 THR A C 1
ATOM 1473 O O . THR A 1 306 ? 23.123 0.507 8.707 1.00 13.74 306 THR A O 1
ATOM 1477 N N . TYR A 1 307 ? 23.890 2.482 9.437 1.00 13.13 307 TYR A N 1
ATOM 1478 C CA . TYR A 1 307 ? 22.570 2.888 10.005 1.00 14.18 307 TYR A CA 1
ATOM 1479 C C . TYR A 1 307 ? 22.297 4.380 10.124 1.00 13.00 307 TYR A C 1
ATOM 1480 O O . TYR A 1 307 ? 21.314 4.888 9.559 1.00 14.50 307 TYR A O 1
ATOM 1489 N N . ILE A 1 308 ? 23.120 5.064 10.874 1.00 14.66 308 ILE A N 1
ATOM 1490 C CA . ILE A 1 308 ? 22.816 6.421 11.379 1.00 16.06 308 ILE A CA 1
ATOM 1491 C C . ILE A 1 308 ? 22.492 7.428 10.237 1.00 16.48 308 ILE A C 1
ATOM 1492 O O . ILE A 1 308 ? 21.550 8.179 10.352 1.00 17.47 308 ILE A O 1
ATOM 1497 N N . TRP A 1 309 ? 23.199 7.374 9.134 1.00 16.50 309 TRP A N 1
ATOM 1498 C CA . TRP A 1 309 ? 22.860 8.258 8.043 1.00 19.50 309 TRP A CA 1
ATOM 1499 C C . TRP A 1 309 ? 21.648 7.894 7.217 1.00 19.22 309 TRP A C 1
ATOM 1500 O O . TRP A 1 309 ? 21.263 8.678 6.366 1.00 19.41 309 TRP A O 1
ATOM 1511 N N . TRP A 1 310 ? 21.015 6.779 7.548 1.00 15.80 310 TRP A N 1
ATOM 1512 C CA . TRP A 1 310 ? 19.711 6.434 7.010 1.00 17.46 310 TRP A CA 1
ATOM 1513 C C . TRP A 1 310 ? 18.546 7.158 7.690 1.00 20.10 310 TRP A C 1
ATOM 1514 O O . TRP A 1 310 ? 17.416 7.213 7.174 1.00 20.15 310 TRP A O 1
ATOM 1525 N N . MET A 1 311 ? 18.822 7.681 8.873 1.00 20.08 311 MET A N 1
ATOM 1526 C CA . MET A 1 311 ? 17.826 8.196 9.765 1.00 22.33 311 MET A CA 1
ATOM 1527 C C . MET A 1 311 ? 17.577 9.723 9.689 1.00 26.97 311 MET A C 1
ATOM 1528 O O . MET A 1 311 ? 16.679 10.209 10.344 1.00 26.40 311 MET A O 1
ATOM 1533 N N A ASN A 1 312 ? 18.326 10.439 8.853 0.50 26.16 312 ASN A N 1
ATOM 1534 N N B ASN A 1 312 ? 18.334 10.445 8.857 0.50 25.49 312 ASN A N 1
ATOM 1535 C CA A ASN A 1 312 ? 18.202 11.876 8.788 0.50 29.84 312 ASN A CA 1
ATOM 1536 C CA B ASN A 1 312 ? 18.228 11.892 8.820 0.50 28.72 312 ASN A CA 1
ATOM 1537 C C A ASN A 1 312 ? 16.949 12.386 8.129 0.50 28.89 312 ASN A C 1
ATOM 1538 C C B ASN A 1 312 ? 16.981 12.403 8.106 0.50 28.27 312 ASN A C 1
ATOM 1539 O O A ASN A 1 312 ? 16.503 13.494 8.429 0.50 29.20 312 ASN A O 1
ATOM 1540 O O B ASN A 1 312 ? 16.561 13.534 8.360 0.50 28.70 312 ASN A O 1
ATOM 1549 N N . THR A 1 313 ? 16.402 11.577 7.219 1.00 27.09 313 THR A N 1
ATOM 1550 C CA . THR A 1 313 ? 15.228 11.938 6.439 1.00 27.32 313 THR A CA 1
ATOM 1551 C C . THR A 1 313 ? 14.295 10.782 6.391 1.00 25.08 313 THR A C 1
ATOM 1552 O O . THR A 1 313 ? 14.684 9.651 6.600 1.00 25.08 313 THR A O 1
ATOM 1556 N N . PHE A 1 314 ? 13.043 11.081 6.095 1.00 25.33 314 PHE A N 1
ATOM 1557 C CA . PHE A 1 314 ? 12.009 10.064 6.057 1.00 25.89 314 PHE A CA 1
ATOM 1558 C C . PHE A 1 314 ? 12.274 8.993 4.975 1.00 22.23 314 PHE A C 1
ATOM 1559 O O . PHE A 1 314 ? 12.058 7.818 5.221 1.00 21.59 314 PHE A O 1
ATOM 1567 N N . ALA A 1 315 ? 12.723 9.428 3.791 1.00 21.08 315 ALA A N 1
ATOM 1568 C CA . ALA A 1 315 ? 13.028 8.583 2.646 1.00 22.35 315 ALA A CA 1
ATOM 1569 C C . ALA A 1 315 ? 14.476 8.756 2.215 1.00 21.86 315 ALA A C 1
ATOM 1570 O O . ALA A 1 315 ? 15.181 9.696 2.653 1.00 22.41 315 ALA A O 1
ATOM 1572 N N . MET A 1 316 ? 14.926 7.879 1.331 1.00 20.50 316 MET A N 1
ATOM 1573 C CA . MET A 1 316 ? 16.281 7.898 0.885 1.00 21.13 316 MET A CA 1
ATOM 1574 C C . MET A 1 316 ? 16.416 8.392 -0.532 1.00 20.51 316 MET A C 1
ATOM 1575 O O . MET A 1 316 ? 15.606 8.024 -1.411 1.00 21.46 316 MET A O 1
ATOM 1580 N N . LYS A 1 317 ? 17.451 9.189 -0.748 1.00 19.32 317 LYS A N 1
ATOM 1581 C CA . LYS A 1 317 ? 17.737 9.762 -2.088 1.00 20.23 317 LYS A CA 1
ATOM 1582 C C . LYS A 1 317 ? 18.608 8.856 -2.909 1.00 20.28 317 LYS A C 1
ATOM 1583 O O . LYS A 1 317 ? 19.794 8.663 -2.585 1.00 22.05 317 LYS A O 1
ATOM 1589 N N . VAL A 1 318 ? 18.050 8.376 -4.028 1.00 20.98 318 VAL A N 1
ATOM 1590 C CA . VAL A 1 318 ? 18.653 7.335 -4.812 1.00 21.08 318 VAL A CA 1
ATOM 1591 C C . VAL A 1 318 ? 18.900 7.854 -6.218 1.00 21.64 318 VAL A C 1
ATOM 1592 O O . VAL A 1 318 ? 17.931 8.143 -6.933 1.00 19.91 318 VAL A O 1
ATOM 1596 N N . LEU A 1 319 ? 20.194 7.924 -6.586 1.00 22.14 319 LEU A N 1
ATOM 1597 C CA . LEU A 1 319 ? 20.627 8.388 -7.893 1.00 23.31 319 LEU A CA 1
ATOM 1598 C C . LEU A 1 319 ? 20.088 7.518 -9.004 1.00 25.39 319 LEU A C 1
ATOM 1599 O O . LEU A 1 319 ? 20.009 6.278 -8.880 1.00 22.89 319 LEU A O 1
ATOM 1604 N N . ARG A 1 320 ? 19.747 8.169 -10.114 1.00 27.62 320 ARG A N 1
ATOM 1605 C CA . ARG A 1 320 ? 19.254 7.412 -11.265 1.00 32.09 320 ARG A CA 1
ATOM 1606 C C . ARG A 1 320 ? 20.377 6.743 -11.995 1.00 30.49 320 ARG A C 1
ATOM 1607 O O . ARG A 1 320 ? 20.321 5.528 -12.137 1.00 41.19 320 ARG A O 1
ATOM 1615 N N . GLY A 1 321 ? 21.392 7.503 -12.399 1.00 29.41 321 GLY A N 1
ATOM 1616 C CA . GLY A 1 321 ? 22.574 6.953 -13.086 1.00 28.78 321 GLY A CA 1
ATOM 1617 C C . GLY A 1 321 ? 23.803 6.735 -12.224 1.00 30.31 321 GLY A C 1
ATOM 1618 O O . GLY A 1 321 ? 23.742 5.963 -11.272 1.00 34.32 321 GLY A O 1
ATOM 1619 N N . SER A 1 322 ? 24.898 7.410 -12.554 1.00 29.68 322 SER A N 1
ATOM 1620 C CA . SER A 1 322 ? 26.175 7.242 -11.870 1.00 32.17 322 SER A CA 1
ATOM 1621 C C . SER A 1 322 ? 26.882 8.545 -11.599 1.00 31.54 322 SER A C 1
ATOM 1622 O O . SER A 1 322 ? 26.973 9.371 -12.506 1.00 33.07 322 SER A O 1
ATOM 1625 N N . PHE A 1 323 ? 27.475 8.676 -10.396 1.00 28.43 323 PHE A N 1
ATOM 1626 C CA . PHE A 1 323 ? 28.170 9.874 -10.042 1.00 29.75 323 PHE A CA 1
ATOM 1627 C C . PHE A 1 323 ? 29.248 10.219 -11.071 1.00 33.83 323 PHE A C 1
ATOM 1628 O O . PHE A 1 323 ? 29.299 11.357 -11.559 1.00 32.16 323 PHE A O 1
ATOM 1636 N N . ASP A 1 324 ? 30.061 9.219 -11.395 1.00 36.87 324 ASP A N 1
ATOM 1637 C CA . ASP A 1 324 ? 31.170 9.306 -12.364 1.00 39.04 324 ASP A CA 1
ATOM 1638 C C . ASP A 1 324 ? 30.775 9.705 -13.796 1.00 39.11 324 ASP A C 1
ATOM 1639 O O . ASP A 1 324 ? 31.642 10.132 -14.551 1.00 43.98 324 ASP A O 1
ATOM 1644 N N . LYS A 1 325 ? 29.519 9.520 -14.182 1.00 36.33 325 LYS A N 1
ATOM 1645 C CA . LYS A 1 325 ? 29.020 10.054 -15.457 1.00 37.50 325 LYS A CA 1
ATOM 1646 C C . LYS A 1 325 ? 28.458 11.474 -15.313 1.00 36.49 325 LYS A C 1
ATOM 1647 O O . LYS A 1 325 ? 27.792 11.972 -16.222 1.00 41.99 325 LYS A O 1
ATOM 1653 N N . GLY A 1 326 ? 28.744 12.134 -14.205 1.00 32.09 326 GLY A N 1
ATOM 1654 C CA . GLY A 1 326 ? 28.127 13.412 -13.877 1.00 34.47 326 GLY A CA 1
ATOM 1655 C C . GLY A 1 326 ? 26.606 13.423 -13.664 1.00 32.29 326 GLY A C 1
ATOM 1656 O O . GLY A 1 326 ? 26.040 14.510 -13.606 1.00 31.52 326 GLY A O 1
ATOM 1657 N N . ASP A 1 327 ? 25.935 12.270 -13.533 1.00 30.85 327 ASP A N 1
ATOM 1658 C CA . ASP A 1 327 ? 24.476 12.278 -13.318 1.00 30.70 327 ASP A CA 1
ATOM 1659 C C . ASP A 1 327 ? 24.138 12.903 -11.960 1.00 31.48 327 ASP A C 1
ATOM 1660 O O . ASP A 1 327 ? 24.911 12.767 -11.010 1.00 31.64 327 ASP A O 1
ATOM 1665 N N . THR A 1 328 ? 23.002 13.618 -11.907 1.00 29.15 328 THR A N 1
ATOM 1666 C CA . THR A 1 328 ? 22.539 14.327 -10.718 1.00 29.40 328 THR A CA 1
ATOM 1667 C C . THR A 1 328 ? 21.124 13.997 -10.259 1.00 28.32 328 THR A C 1
ATOM 1668 O O . THR A 1 328 ? 20.785 14.219 -9.074 1.00 27.65 328 THR A O 1
ATOM 1672 N N . GLU A 1 329 ? 20.301 13.472 -11.177 1.00 27.04 329 GLU A N 1
ATOM 1673 C CA . GLU A 1 329 ? 18.920 13.170 -10.908 1.00 31.20 329 GLU A CA 1
ATOM 1674 C C . GLU A 1 329 ? 18.823 12.015 -9.941 1.00 28.75 329 GLU A C 1
ATOM 1675 O O . GLU A 1 329 ? 19.551 11.020 -10.094 1.00 29.75 329 GLU A O 1
ATOM 1681 N N . TYR A 1 330 ? 17.928 12.162 -8.970 1.00 26.57 330 TYR A N 1
ATOM 1682 C CA . TYR A 1 330 ? 17.640 11.155 -7.953 1.00 24.77 330 TYR A CA 1
ATOM 1683 C C . TYR A 1 330 ? 16.150 11.114 -7.709 1.00 25.07 330 TYR A C 1
ATOM 1684 O O . TYR A 1 330 ? 15.454 12.088 -7.967 1.00 21.18 330 TYR A O 1
ATOM 1693 N N . GLU A 1 331 ? 15.689 9.982 -7.192 1.00 23.46 331 GLU A N 1
ATOM 1694 C CA . GLU A 1 331 ? 14.326 9.862 -6.707 1.00 27.12 331 GLU A CA 1
ATOM 1695 C C . GLU A 1 331 ? 14.385 9.438 -5.251 1.00 25.96 331 GLU A C 1
ATOM 1696 O O . GLU A 1 331 ? 15.434 8.988 -4.776 1.00 26.90 331 GLU A O 1
ATOM 1702 N N . GLU A 1 332 ? 13.282 9.608 -4.549 1.00 26.61 332 GLU A N 1
ATOM 1703 C CA . GLU A 1 332 ? 13.199 9.284 -3.128 1.00 28.12 332 GLU A CA 1
ATOM 1704 C C . GLU A 1 332 ? 12.511 7.971 -2.897 1.00 27.40 332 GLU A C 1
ATOM 1705 O O . GLU A 1 332 ? 11.386 7.759 -3.352 1.00 35.66 332 GLU A O 1
ATOM 1711 N N . ILE A 1 333 ? 13.230 7.067 -2.241 1.00 22.94 333 ILE A N 1
ATOM 1712 C CA . ILE A 1 333 ? 12.808 5.703 -2.089 1.00 20.93 333 ILE A CA 1
ATOM 1713 C C . ILE A 1 333 ? 12.587 5.477 -0.609 1.00 21.05 333 ILE A C 1
ATOM 1714 O O . ILE A 1 333 ? 13.362 5.953 0.215 1.00 18.64 333 ILE A O 1
ATOM 1719 N N . GLU A 1 334 ? 11.614 4.658 -0.316 1.00 21.36 334 GLU A N 1
ATOM 1720 C CA . GLU A 1 334 ? 11.212 4.369 1.063 1.00 23.29 334 GLU A CA 1
ATOM 1721 C C . GLU A 1 334 ? 12.395 3.759 1.805 1.00 18.80 334 GLU A C 1
ATOM 1722 O O . GLU A 1 334 ? 13.135 2.974 1.237 1.00 17.73 334 GLU A O 1
ATOM 1728 N N . ARG A 1 335 ? 12.590 4.154 3.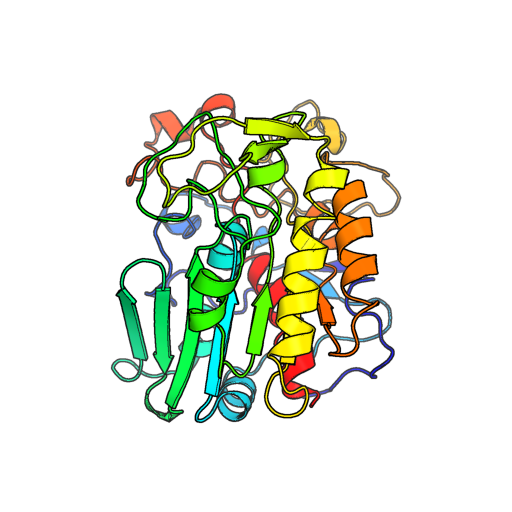047 1.00 17.11 335 ARG A N 1
ATOM 1729 C CA . ARG A 1 335 ? 13.832 3.845 3.726 1.00 16.80 335 ARG A CA 1
ATOM 1730 C C . ARG A 1 335 ? 14.134 2.364 3.733 1.00 16.61 335 ARG A C 1
ATOM 1731 O O . ARG A 1 335 ? 15.243 1.989 3.390 1.00 16.39 335 ARG A O 1
ATOM 1739 N N . PRO A 1 336 ? 13.159 1.506 4.074 1.00 16.83 336 PRO A N 1
ATOM 1740 C CA . PRO A 1 336 ? 13.515 0.071 4.125 1.00 16.24 336 PRO A CA 1
ATOM 1741 C C . PRO A 1 336 ? 13.734 -0.617 2.776 1.00 19.32 336 PRO A C 1
ATOM 1742 O O . PRO A 1 336 ? 14.502 -1.586 2.656 1.00 17.35 336 PRO A O 1
ATOM 1746 N N . VAL A 1 337 ? 13.129 -0.019 1.758 1.00 17.81 337 VAL A N 1
ATOM 1747 C CA . VAL A 1 337 ? 13.250 -0.540 0.381 1.00 18.18 337 VAL A CA 1
ATOM 1748 C C . VAL A 1 337 ? 14.643 -0.211 -0.119 1.00 16.71 337 VAL A C 1
ATOM 1749 O O . VAL A 1 337 ? 15.343 -1.071 -0.711 1.00 16.73 337 VAL A O 1
ATOM 1753 N N . ALA A 1 338 ? 15.092 1.009 0.127 1.00 15.54 338 ALA A N 1
ATOM 1754 C CA . ALA A 1 338 ? 16.440 1.355 -0.266 1.00 14.99 338 ALA A CA 1
ATOM 1755 C C . ALA A 1 338 ? 17.493 0.586 0.536 1.00 16.47 338 ALA A C 1
ATOM 1756 O O . ALA A 1 338 ? 18.493 0.141 0.009 1.00 17.09 338 ALA A O 1
ATOM 1758 N N . TYR A 1 339 ? 17.215 0.365 1.808 1.00 18.88 339 TYR A N 1
ATOM 1759 C CA . TYR A 1 339 ? 18.089 -0.476 2.654 1.00 17.50 339 TYR A CA 1
ATOM 1760 C C . TYR A 1 339 ? 18.273 -1.942 2.141 1.00 18.63 339 TYR A C 1
ATOM 1761 O O . TYR A 1 339 ? 19.395 -2.494 2.094 1.00 17.38 339 TYR A O 1
ATOM 1770 N N A ARG A 1 340 ? 17.158 -2.558 1.794 0.50 19.90 340 ARG A N 1
ATOM 1771 N N B ARG A 1 340 ? 17.153 -2.563 1.796 0.50 20.20 340 ARG A N 1
ATOM 1772 C CA A ARG A 1 340 ? 17.134 -3.895 1.215 0.50 21.11 340 ARG A CA 1
ATOM 1773 C CA B ARG A 1 340 ? 17.125 -3.907 1.213 0.50 21.69 340 ARG A CA 1
ATOM 1774 C C A ARG A 1 340 ? 17.932 -3.937 -0.074 0.50 20.57 340 ARG A C 1
ATOM 1775 C C B ARG A 1 340 ? 17.925 -3.942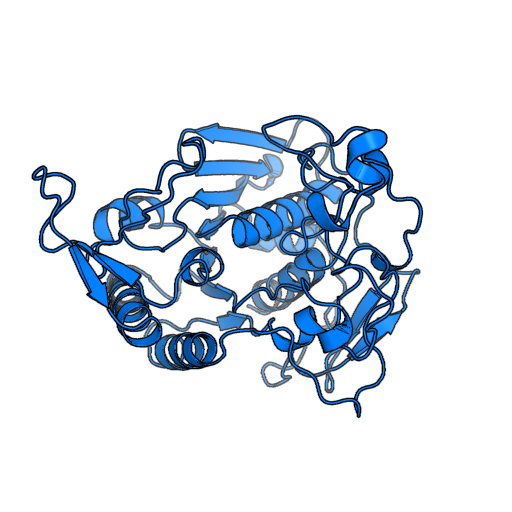 -0.078 0.50 20.83 340 ARG A C 1
ATOM 1776 O O A ARG A 1 340 ? 18.714 -4.882 -0.284 0.50 21.35 340 ARG A O 1
ATOM 1777 O O B ARG A 1 340 ? 18.706 -4.886 -0.288 0.50 21.53 340 ARG A O 1
ATOM 1792 N N . ARG A 1 341 ? 17.809 -2.893 -0.906 1.00 18.79 341 ARG A N 1
ATOM 1793 C CA . ARG A 1 341 ? 18.598 -2.802 -2.150 1.00 19.74 341 ARG A CA 1
ATOM 1794 C C . ARG A 1 341 ? 20.116 -2.758 -1.873 1.00 18.89 341 ARG A C 1
ATOM 1795 O O . ARG A 1 341 ? 20.921 -3.546 -2.399 1.00 18.40 341 ARG A O 1
ATOM 1803 N N . VAL A 1 342 ? 20.479 -1.901 -0.947 1.00 17.65 342 VAL A N 1
ATOM 1804 C CA . VAL A 1 342 ? 21.860 -1.853 -0.452 1.00 16.93 342 VAL A CA 1
ATOM 1805 C C . VAL A 1 342 ? 22.328 -3.216 0.132 1.00 15.62 342 VAL A C 1
ATOM 1806 O O . VAL A 1 342 ? 23.373 -3.737 -0.210 1.00 17.14 342 VAL A O 1
ATOM 1810 N N . MET A 1 343 ? 21.577 -3.767 1.027 1.00 18.78 343 MET A N 1
ATOM 1811 C CA . MET A 1 343 ? 21.970 -5.049 1.626 1.00 19.64 343 MET A CA 1
ATOM 1812 C C . MET A 1 343 ? 22.084 -6.191 0.563 1.00 21.95 343 MET A C 1
ATOM 1813 O O . MET A 1 343 ? 22.943 -7.072 0.666 1.00 19.19 343 MET A O 1
ATOM 1818 N N . ARG A 1 344 ? 21.248 -6.144 -0.465 1.00 22.45 344 ARG A N 1
ATOM 1819 C CA . ARG A 1 344 ? 21.346 -7.157 -1.545 1.00 25.41 344 ARG A CA 1
ATOM 1820 C C . ARG A 1 344 ? 22.610 -6.976 -2.381 1.00 21.60 344 ARG A C 1
ATOM 1821 O O . ARG A 1 344 ? 23.328 -7.949 -2.670 1.00 22.12 344 ARG A O 1
ATOM 1829 N N . THR A 1 345 ? 22.953 -5.738 -2.705 1.00 20.02 345 THR A N 1
ATOM 1830 C CA . THR A 1 345 ? 24.219 -5.487 -3.406 1.00 21.96 345 THR A CA 1
ATOM 1831 C C . THR A 1 345 ? 25.410 -5.940 -2.569 1.00 22.79 345 THR A C 1
ATOM 1832 O O . THR A 1 345 ? 26.370 -6.519 -3.095 1.00 20.69 345 THR A O 1
ATOM 1836 N N . TRP A 1 346 ? 25.354 -5.613 -1.270 1.00 20.50 346 TRP A N 1
ATOM 1837 C CA . TRP A 1 346 ? 26.429 -5.977 -0.385 1.00 21.16 346 TRP A CA 1
ATOM 1838 C C . TRP A 1 346 ? 26.548 -7.517 -0.294 1.00 19.31 346 TRP A C 1
ATOM 1839 O O . TRP A 1 346 ? 27.626 -8.059 -0.439 1.00 20.27 346 TRP A O 1
ATOM 1850 N N . GLY A 1 347 ? 25.435 -8.177 -0.065 1.00 21.31 347 GLY A N 1
ATOM 1851 C CA . GLY A 1 347 ? 25.403 -9.656 0.069 1.00 24.67 347 GLY A CA 1
ATOM 1852 C C . GLY A 1 347 ? 25.948 -10.351 -1.174 1.00 23.81 347 GLY A C 1
ATOM 1853 O O . GLY A 1 347 ? 26.775 -11.292 -1.126 1.00 27.20 347 GLY A O 1
ATOM 1854 N N . ASP A 1 348 ? 25.552 -9.838 -2.322 1.00 26.44 348 ASP A N 1
ATOM 1855 C CA . ASP A 1 348 ? 26.043 -10.393 -3.562 1.00 26.65 348 ASP A CA 1
ATOM 1856 C C . ASP A 1 348 ? 27.516 -10.166 -3.661 1.00 24.66 348 ASP A C 1
ATOM 1857 O O . ASP A 1 348 ? 28.276 -11.047 -4.088 1.00 23.88 348 ASP A O 1
ATOM 1862 N N . TRP A 1 349 ? 27.969 -8.980 -3.291 1.00 25.90 349 TRP A N 1
ATOM 1863 C CA . TRP A 1 349 ? 29.424 -8.764 -3.321 1.00 26.52 349 TRP A CA 1
ATOM 1864 C C . TRP A 1 349 ? 30.164 -9.807 -2.454 1.00 23.22 349 TRP A C 1
ATOM 1865 O O . TRP A 1 349 ? 31.225 -10.371 -2.848 1.00 22.77 349 TRP A O 1
ATOM 1876 N N . VAL A 1 350 ? 29.612 -10.001 -1.262 1.00 23.22 350 VAL A N 1
ATOM 1877 C CA . VAL A 1 350 ? 30.190 -10.956 -0.324 1.00 21.86 350 VAL A CA 1
ATOM 1878 C C . VAL A 1 350 ? 30.241 -12.358 -0.911 1.00 24.33 350 VAL A C 1
ATOM 1879 O O . VAL A 1 350 ? 31.297 -12.979 -0.919 1.00 22.17 350 VAL A O 1
ATOM 1883 N N . GLU A 1 351 ? 29.091 -12.827 -1.406 1.00 24.94 351 GLU A N 1
ATOM 1884 C CA . GLU A 1 351 ? 29.019 -14.141 -2.012 1.00 27.99 351 GLU A CA 1
ATOM 1885 C C . GLU A 1 351 ? 29.981 -14.335 -3.140 1.00 27.34 351 GLU A C 1
ATOM 1886 O O . GLU A 1 351 ? 30.478 -15.428 -3.290 1.00 33.72 351 GLU A O 1
ATOM 1892 N N . ARG A 1 352 ? 30.293 -13.292 -3.914 1.00 25.98 352 ARG A N 1
ATOM 1893 C CA . ARG A 1 352 ? 31.191 -13.434 -5.048 1.00 31.43 352 ARG A CA 1
ATOM 1894 C C . ARG A 1 352 ? 32.630 -13.415 -4.637 1.00 33.30 352 ARG A C 1
ATOM 1895 O O . ARG A 1 352 ? 33.450 -14.067 -5.283 1.00 34.31 352 ARG A O 1
ATOM 1903 N N . ASN A 1 353 ? 32.946 -12.646 -3.585 1.00 28.12 353 ASN A N 1
ATOM 1904 C CA . ASN A 1 353 ? 34.292 -12.267 -3.343 1.00 25.89 353 ASN A CA 1
ATOM 1905 C C . ASN A 1 353 ? 34.919 -12.882 -2.097 1.00 25.89 353 ASN A C 1
ATOM 1906 O O . ASN A 1 353 ? 36.130 -12.831 -1.975 1.00 28.88 353 ASN A O 1
ATOM 1911 N N . ILE A 1 354 ? 34.129 -13.448 -1.187 1.00 26.91 354 ILE A N 1
ATOM 1912 C CA . ILE A 1 354 ? 34.669 -13.924 0.084 1.00 28.62 354 ILE A CA 1
ATOM 1913 C C . ILE A 1 354 ? 34.840 -15.424 0.098 1.00 27.16 354 ILE A C 1
ATOM 1914 O O . ILE A 1 354 ? 33.876 -16.159 -0.120 1.00 28.70 354 ILE A O 1
ATOM 1919 N N . ASP A 1 355 ? 36.056 -15.867 0.388 1.00 31.01 355 ASP A N 1
ATOM 1920 C CA . ASP A 1 355 ? 36.287 -17.254 0.780 1.00 29.46 355 ASP A CA 1
ATOM 1921 C C . ASP A 1 355 ? 36.073 -17.473 2.303 1.00 32.89 355 ASP A C 1
ATOM 1922 O O . ASP A 1 355 ? 36.969 -17.129 3.111 1.00 29.78 355 ASP A O 1
ATOM 1927 N N . PRO A 1 356 ? 34.952 -18.123 2.704 1.00 35.04 356 PRO A N 1
ATOM 1928 C CA . PRO A 1 356 ? 34.667 -18.477 4.089 1.00 33.35 356 PRO A CA 1
ATOM 1929 C C . PRO A 1 356 ? 35.813 -19.066 4.909 1.00 36.40 356 PRO A C 1
ATOM 1930 O O . PRO A 1 356 ? 35.873 -18.915 6.142 1.00 36.33 356 PRO A O 1
ATOM 1934 N N . LEU A 1 357 ? 36.711 -19.756 4.251 1.00 36.05 357 LEU A N 1
ATOM 1935 C CA . LEU A 1 357 ? 37.830 -20.374 4.950 1.00 37.70 357 LEU A CA 1
ATOM 1936 C C . LEU A 1 357 ? 38.967 -19.388 5.228 1.00 35.60 357 LEU A C 1
ATOM 1937 O O . LEU A 1 357 ? 39.766 -19.639 6.100 1.00 33.94 357 LEU A O 1
ATOM 1942 N N . ARG A 1 358 ? 39.097 -18.340 4.416 1.00 29.60 358 ARG A N 1
ATOM 1943 C CA . ARG A 1 358 ? 40.090 -17.314 4.660 1.00 31.41 358 ARG A CA 1
ATOM 1944 C C . ARG A 1 358 ? 39.491 -16.193 5.557 1.00 27.88 358 ARG A C 1
ATOM 1945 O O . ARG A 1 358 ? 40.134 -15.725 6.480 1.00 26.18 358 ARG A O 1
ATOM 1953 N N . THR A 1 359 ? 38.241 -15.819 5.302 1.00 23.01 359 THR A N 1
ATOM 1954 C CA . THR A 1 359 ? 37.687 -14.579 5.835 1.00 22.39 359 THR A CA 1
ATOM 1955 C C . THR A 1 359 ? 36.473 -14.844 6.674 1.00 22.10 359 THR A C 1
ATOM 1956 O O . THR A 1 359 ? 35.631 -15.632 6.264 1.00 25.61 359 THR A O 1
ATOM 1960 N N . THR A 1 360 ? 36.367 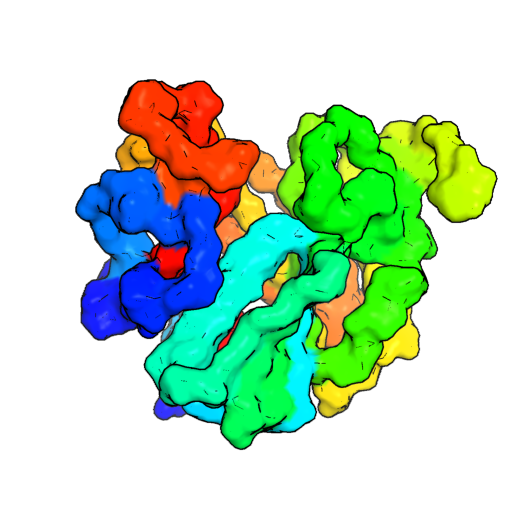-14.182 7.833 1.00 19.08 360 THR A N 1
ATOM 1961 C CA . THR A 1 360 ? 35.198 -14.271 8.674 1.00 20.78 360 THR A CA 1
ATOM 1962 C C . THR A 1 360 ? 34.515 -12.923 8.512 1.00 18.22 360 THR A C 1
ATOM 1963 O O . THR A 1 360 ? 35.177 -11.899 8.663 1.00 16.92 360 THR A O 1
ATOM 1967 N N . VAL A 1 361 ? 33.209 -12.941 8.235 1.00 17.74 361 VAL A N 1
ATOM 1968 C CA . VAL A 1 361 ? 32.442 -11.745 7.988 1.00 16.91 361 VAL A CA 1
ATOM 1969 C C . VAL A 1 361 ? 31.458 -11.544 9.135 1.00 17.33 361 VAL A C 1
ATOM 1970 O O . VAL A 1 361 ? 30.759 -12.481 9.526 1.00 16.18 361 VAL A O 1
ATOM 1974 N N . PHE A 1 362 ? 31.395 -10.286 9.621 1.00 16.51 362 PHE A N 1
ATOM 1975 C CA . PHE A 1 362 ? 30.470 -9.861 10.694 1.00 14.40 362 PHE A CA 1
ATOM 1976 C C . PHE A 1 362 ? 29.651 -8.695 10.197 1.00 14.54 362 PHE A C 1
ATOM 1977 O O . PHE A 1 362 ? 30.083 -7.941 9.358 1.00 13.74 362 PHE A O 1
ATOM 1985 N N . PHE A 1 363 ? 28.460 -8.551 10.745 1.00 15.61 363 PHE A N 1
ATOM 1986 C CA . PHE A 1 363 ? 27.615 -7.378 10.486 1.00 14.73 363 PHE A CA 1
ATOM 1987 C C . PHE A 1 363 ? 27.097 -6.880 11.830 1.00 13.68 363 PHE A C 1
ATOM 1988 O O . PHE A 1 363 ? 26.354 -7.594 12.562 1.00 14.30 363 PHE A O 1
ATOM 1996 N N . ALA A 1 364 ? 27.488 -5.659 12.161 1.00 13.20 364 ALA A N 1
ATOM 1997 C CA . ALA A 1 364 ? 27.079 -5.001 13.421 1.00 12.53 364 ALA A CA 1
ATOM 1998 C C . ALA A 1 364 ? 25.744 -4.307 13.215 1.00 12.55 364 ALA A C 1
ATOM 1999 O O . ALA A 1 364 ? 25.604 -3.415 12.385 1.00 14.10 364 ALA A O 1
ATOM 2001 N N . SER A 1 365 ? 24.766 -4.748 13.965 1.00 12.33 365 SER A N 1
ATOM 2002 C CA . SER A 1 365 ? 23.412 -4.187 13.949 1.00 12.22 365 SER A CA 1
ATOM 2003 C C . SER A 1 365 ? 23.383 -2.722 14.455 1.00 11.64 365 SER A C 1
ATOM 2004 O O . SER A 1 365 ? 24.417 -2.125 14.846 1.00 12.39 365 SER A O 1
ATOM 2007 N N . MET A 1 366 ? 22.223 -2.120 14.279 1.00 13.29 366 MET A N 1
ATOM 2008 C CA . MET A 1 366 ? 21.970 -0.701 14.535 1.00 14.13 366 MET A CA 1
ATOM 2009 C C . MET A 1 366 ? 22.403 -0.224 15.910 1.00 12.76 366 MET A C 1
ATOM 2010 O O . MET A 1 366 ? 21.903 -0.702 16.912 1.00 12.22 366 MET A O 1
ATOM 2015 N N . SER A 1 367 ? 23.290 0.771 15.952 1.00 12.42 367 SER A N 1
ATOM 2016 C CA . SER A 1 367 ? 23.646 1.454 17.226 1.00 11.97 367 SER A CA 1
ATOM 2017 C C . SER A 1 367 ? 22.595 2.489 17.531 1.00 12.04 367 SER A C 1
ATOM 2018 O O . SER A 1 367 ? 22.295 3.312 16.682 1.00 13.96 367 SER A O 1
ATOM 2021 N N . PRO A 1 368 ? 21.991 2.433 18.696 1.00 12.15 368 PRO A N 1
ATOM 2022 C CA . PRO A 1 368 ? 20.854 3.306 18.947 1.00 12.78 368 PRO A CA 1
ATOM 2023 C C . PRO A 1 368 ? 21.285 4.727 19.366 1.00 12.80 368 PRO A C 1
ATOM 2024 O O . PRO A 1 368 ? 22.438 4.943 19.703 1.00 13.94 368 PRO A O 1
ATOM 2028 N N . LEU A 1 369 ? 20.317 5.633 19.312 1.00 13.69 369 LEU A N 1
ATOM 2029 C CA . LEU A 1 369 ? 20.398 6.998 19.826 1.00 14.33 369 LEU A CA 1
ATOM 2030 C C . LEU A 1 369 ? 19.553 7.148 21.103 1.00 14.57 369 LEU A C 1
ATOM 2031 O O . LEU A 1 369 ? 18.576 6.414 21.326 1.00 12.70 369 LEU A O 1
ATOM 2036 N N . HIS A 1 370 ? 19.930 8.119 21.918 1.00 12.22 370 HIS A N 1
ATOM 2037 C CA . HIS A 1 370 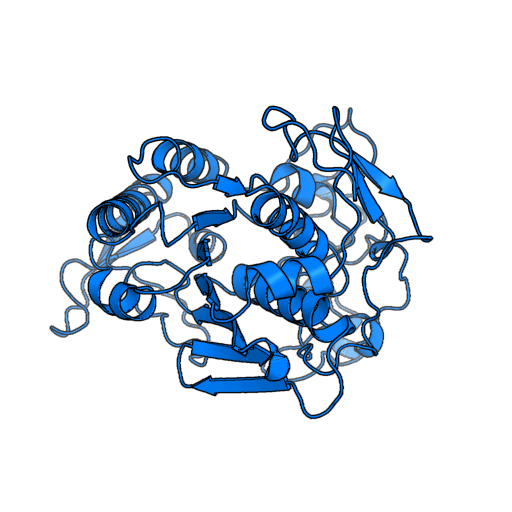? 19.200 8.442 23.101 1.00 12.65 370 HIS A CA 1
ATOM 2038 C C . HIS A 1 370 ? 18.913 9.976 23.163 1.00 12.90 370 HIS A C 1
ATOM 2039 O O . HIS A 1 370 ? 19.375 10.688 24.090 1.00 13.06 370 HIS A O 1
ATOM 2046 N N . ILE A 1 371 ? 18.124 10.474 22.230 1.00 14.38 371 ILE A N 1
ATOM 2047 C CA . ILE A 1 371 ? 17.928 11.937 22.118 1.00 15.37 371 ILE A CA 1
ATOM 2048 C C . ILE A 1 371 ? 16.705 12.480 22.907 1.00 15.86 371 ILE A C 1
ATOM 2049 O O . ILE A 1 371 ? 16.612 13.682 23.040 1.00 15.25 371 ILE A O 1
ATOM 2054 N N . LYS A 1 372 ? 15.818 11.636 23.441 1.00 15.66 372 LYS A N 1
ATOM 2055 C CA . LYS A 1 372 ? 14.571 12.091 24.079 1.00 15.70 372 LYS A CA 1
ATOM 2056 C C . LYS A 1 372 ? 14.420 11.342 25.390 1.00 14.58 372 LYS A C 1
ATOM 2057 O O . LYS A 1 372 ? 14.091 10.196 25.380 1.00 13.01 372 LYS A O 1
ATOM 2063 N N . SER A 1 373 ? 14.623 12.020 26.514 1.00 13.86 373 SER A N 1
ATOM 2064 C CA . SER A 1 373 ? 14.668 11.397 27.793 1.00 13.72 373 SER A CA 1
ATOM 2065 C C . SER A 1 373 ? 13.315 10.840 28.234 1.00 13.15 373 SER A C 1
ATOM 2066 O O . SER A 1 373 ? 13.258 9.871 28.978 1.00 14.32 373 SER A O 1
ATOM 2069 N N . LEU A 1 374 ? 12.230 11.366 27.717 1.00 13.07 374 LEU A N 1
ATOM 2070 C CA . LEU A 1 374 ? 10.904 10.784 27.971 1.00 14.97 374 LEU A CA 1
ATOM 2071 C C . LEU A 1 374 ? 10.814 9.385 27.473 1.00 13.93 374 LEU A C 1
ATOM 2072 O O . LEU A 1 374 ? 9.982 8.622 27.996 1.00 13.37 374 LEU A O 1
ATOM 2077 N N . ASP A 1 375 ? 11.641 9.035 26.497 1.00 13.91 375 ASP A N 1
ATOM 2078 C CA . ASP A 1 375 ? 11.600 7.660 25.941 1.00 15.22 375 ASP A CA 1
ATOM 2079 C C . ASP A 1 375 ? 11.873 6.587 26.984 1.00 13.57 375 ASP A C 1
ATOM 2080 O O . ASP A 1 375 ? 11.362 5.498 26.857 1.00 14.40 375 ASP A O 1
ATOM 2085 N N . TRP A 1 376 ? 12.603 6.889 28.049 1.00 13.29 376 TRP A N 1
ATOM 2086 C CA . TRP A 1 376 ? 12.842 5.948 29.118 1.00 12.32 376 TRP A CA 1
ATOM 2087 C C . TRP A 1 376 ? 12.247 6.449 30.440 1.00 12.40 376 TRP A C 1
ATOM 2088 O O . TRP A 1 376 ? 12.697 6.107 31.513 1.00 15.34 376 TRP A O 1
ATOM 2099 N N . GLU A 1 377 ? 11.122 7.126 30.299 1.00 12.82 377 GLU A N 1
ATOM 2100 C CA . GLU A 1 377 ? 10.296 7.596 31.320 1.00 14.44 377 GLU A CA 1
ATOM 2101 C C . GLU A 1 377 ? 11.036 8.586 32.223 1.00 16.84 377 GLU A C 1
ATOM 2102 O O . GLU A 1 377 ? 10.800 8.580 33.408 1.00 16.76 377 GLU A O 1
ATOM 2108 N N . ASN A 1 378 ? 11.907 9.420 31.645 1.00 13.13 378 ASN A N 1
ATOM 2109 C CA . ASN A 1 378 ? 12.499 10.479 32.416 1.00 13.52 378 ASN A CA 1
ATOM 2110 C C . ASN A 1 378 ? 12.222 11.805 31.729 1.00 13.96 378 ASN A C 1
ATOM 2111 O O . ASN A 1 378 ? 13.121 12.418 31.125 1.00 14.27 378 ASN A O 1
ATOM 2116 N N . PRO A 1 379 ? 10.976 12.280 31.776 1.00 16.11 379 PRO A N 1
ATOM 2117 C CA . PRO A 1 379 ? 10.702 13.570 31.045 1.00 17.18 379 PRO A CA 1
ATOM 2118 C C . PRO A 1 379 ? 11.474 14.793 31.584 1.00 16.20 379 PRO A C 1
ATOM 2119 O O . PRO A 1 379 ? 11.635 15.790 30.884 1.00 15.16 379 PRO A O 1
ATOM 2123 N N . ASP A 1 380 ? 11.923 14.677 32.823 1.00 15.08 380 ASP A N 1
ATOM 2124 C CA . ASP A 1 380 ? 12.728 15.676 33.513 1.00 15.31 380 ASP A CA 1
ATOM 2125 C C . ASP A 1 380 ? 14.198 15.678 33.132 1.00 15.70 380 ASP A C 1
ATOM 2126 O O . ASP A 1 380 ? 14.957 16.547 33.633 1.00 15.90 380 ASP A O 1
ATOM 2131 N N . GLY A 1 381 ? 14.632 14.771 32.235 1.00 13.94 381 GLY A N 1
ATOM 2132 C CA . GLY A 1 381 ? 16.033 14.667 31.790 1.00 13.18 381 GLY A CA 1
ATOM 2133 C C . GLY A 1 381 ? 16.257 15.675 30.673 1.00 13.12 381 GLY A C 1
ATOM 2134 O O . GLY A 1 381 ? 15.354 16.560 30.385 1.00 12.62 381 GLY A O 1
ATOM 2135 N N . ILE A 1 382 ? 17.454 15.640 30.139 1.00 11.06 382 ILE A N 1
ATOM 2136 C CA . ILE A 1 382 ? 17.808 16.466 28.944 1.00 11.49 382 ILE A CA 1
ATOM 2137 C C . ILE A 1 382 ? 18.508 15.555 27.980 1.00 11.77 382 ILE A C 1
ATOM 2138 O O . ILE A 1 382 ? 19.677 15.281 28.159 1.00 10.36 382 ILE A O 1
ATOM 2143 N N . LYS A 1 383 ? 17.756 15.049 27.004 1.00 11.97 383 LYS A N 1
ATOM 2144 C CA . LYS A 1 383 ? 18.325 14.053 26.024 1.00 11.71 383 LYS A CA 1
ATOM 2145 C C . LYS A 1 383 ? 19.093 12.990 26.874 1.00 11.77 383 LYS A C 1
ATOM 2146 O O . LYS A 1 383 ? 18.529 12.515 27.872 1.00 10.68 383 LYS A O 1
ATOM 2152 N N . CYS A 1 384 ? 20.316 12.579 26.504 1.00 11.57 384 CYS A N 1
ATOM 2153 C CA . CYS A 1 384 ? 21.035 11.557 27.236 1.00 11.05 384 CYS A CA 1
ATOM 2154 C C . CYS A 1 384 ? 21.919 12.235 28.314 1.00 10.61 384 CYS A C 1
ATOM 2155 O O . CYS A 1 384 ? 22.628 11.564 29.018 1.00 11.03 384 CYS A O 1
ATOM 2158 N N . ALA A 1 385 ? 21.886 13.569 28.467 1.00 10.31 385 ALA A N 1
ATOM 2159 C CA . ALA A 1 385 ? 22.996 14.248 29.132 1.00 10.57 385 ALA A CA 1
ATOM 2160 C C . ALA A 1 385 ? 22.950 14.120 30.660 1.00 11.96 385 ALA A C 1
ATOM 2161 O O . ALA A 1 385 ? 23.966 14.319 31.276 1.00 11.49 385 ALA A O 1
ATOM 2163 N N . LEU A 1 386 ? 21.771 13.864 31.242 1.00 9.82 386 LEU A N 1
ATOM 2164 C CA . LEU A 1 386 ? 21.661 13.717 32.692 1.00 11.55 386 LEU A CA 1
ATOM 2165 C C . LEU A 1 386 ? 21.757 12.285 33.160 1.00 12.09 386 LEU A C 1
ATOM 2166 O O . LEU A 1 386 ? 21.475 11.997 34.318 1.00 16.21 386 LEU A O 1
ATOM 2171 N N . GLU A 1 387 ? 22.059 11.353 32.269 1.00 11.76 387 GLU A N 1
ATOM 2172 C CA . GLU A 1 387 ? 22.024 9.956 32.571 1.00 12.37 387 GLU A CA 1
ATOM 2173 C C . GLU A 1 387 ? 23.374 9.389 32.941 1.00 12.09 387 GLU A C 1
ATOM 2174 O O . GLU A 1 387 ? 24.305 9.445 32.160 1.00 11.63 387 GLU A O 1
ATOM 2180 N N . THR A 1 388 ? 23.506 8.847 34.152 1.00 11.96 388 THR A N 1
ATOM 2181 C CA . THR A 1 388 ? 24.768 8.279 34.537 1.00 13.21 388 THR A CA 1
ATOM 2182 C C . THR A 1 388 ? 24.714 6.777 34.901 1.00 13.16 388 THR A C 1
ATOM 2183 O O . THR A 1 388 ? 25.754 6.190 35.280 1.00 11.40 388 THR A O 1
ATOM 2187 N N A THR A 1 389 ? 23.532 6.178 34.772 0.50 12.74 389 THR A N 1
ATOM 2188 N N B THR A 1 389 ? 23.528 6.187 34.753 0.50 12.29 389 THR A N 1
ATOM 2189 C CA A THR A 1 389 ? 23.360 4.739 34.992 0.50 13.55 389 THR A CA 1
ATOM 2190 C CA B THR A 1 389 ? 23.309 4.765 35.022 0.50 12.94 389 THR A CA 1
ATOM 2191 C C A THR A 1 389 ? 22.567 4.168 33.844 0.50 12.54 389 THR A C 1
ATOM 2192 C C B THR A 1 389 ? 22.545 4.171 33.852 0.50 12.16 389 THR A C 1
ATOM 2193 O O A THR A 1 389 ? 21.742 4.869 33.267 0.50 12.22 389 THR A O 1
ATOM 2194 O O B THR A 1 389 ? 21.733 4.867 33.252 0.50 11.85 389 THR A O 1
ATOM 2201 N N . PRO A 1 390 ? 22.807 2.888 33.506 1.00 12.74 390 PRO A N 1
ATOM 2202 C CA . PRO A 1 390 ? 21.983 2.232 32.490 1.00 11.91 390 PRO A CA 1
ATOM 2203 C C . PRO A 1 390 ? 20.506 2.083 32.891 1.00 12.37 390 PRO A C 1
ATOM 2204 O O . PRO A 1 390 ? 20.179 2.248 34.025 1.00 12.42 390 PRO A O 1
ATOM 2208 N N . ILE A 1 391 ? 19.645 1.813 31.919 1.00 13.10 391 ILE A N 1
ATOM 2209 C CA . ILE A 1 391 ? 18.285 1.298 32.195 1.00 14.68 391 ILE A CA 1
ATOM 2210 C C . ILE A 1 391 ? 18.464 -0.096 32.789 1.00 15.66 391 ILE A C 1
ATOM 2211 O O . ILE A 1 391 ? 19.098 -0.958 32.174 1.00 15.62 391 ILE A O 1
ATOM 2216 N N . LEU A 1 392 ? 18.004 -0.275 34.023 1.00 15.99 392 LEU A N 1
ATOM 2217 C CA . LEU A 1 392 ? 18.096 -1.558 34.723 1.00 18.27 392 LEU A CA 1
ATOM 2218 C C . LEU A 1 392 ? 16.771 -2.358 34.898 1.00 21.23 392 LEU A C 1
ATOM 2219 O O . LEU A 1 392 ? 16.809 -3.589 35.149 1.00 22.08 392 LEU A O 1
ATOM 2224 N N . ASN A 1 393 ? 15.644 -1.675 34.806 1.00 20.18 393 ASN A N 1
ATOM 2225 C CA . ASN A 1 393 ? 14.361 -2.297 34.992 1.00 22.67 393 ASN A CA 1
ATOM 2226 C C . ASN A 1 393 ? 13.919 -3.025 33.718 1.00 23.61 393 ASN A C 1
ATOM 2227 O O . ASN A 1 393 ? 13.450 -2.381 32.769 1.00 23.54 393 ASN A O 1
ATOM 2232 N N . MET A 1 394 ? 14.115 -4.343 33.690 1.00 22.61 394 MET A N 1
ATOM 2233 C CA . MET A 1 394 ? 13.826 -5.150 32.539 1.00 24.20 394 MET A CA 1
ATOM 2234 C C . MET A 1 394 ? 12.309 -5.307 32.302 1.00 25.74 394 MET A C 1
ATOM 2235 O O . MET A 1 394 ? 11.932 -5.800 31.252 1.00 30.28 394 MET A O 1
ATOM 2240 N N . SER A 1 395 ? 11.450 -4.853 33.198 1.00 24.29 395 SER A N 1
ATOM 2241 C CA . SER A 1 395 ? 9.987 -4.934 32.950 1.00 28.69 395 SER A CA 1
ATOM 2242 C C . SER A 1 395 ? 9.428 -3.580 32.495 1.00 29.53 395 SER A C 1
ATOM 2243 O O . SER A 1 395 ? 8.177 -3.425 32.438 1.00 30.22 395 SER A O 1
ATOM 2246 N N . MET A 1 396 ? 10.311 -2.581 32.245 1.00 24.10 396 MET A N 1
ATOM 2247 C CA . MET A 1 396 ? 9.866 -1.307 31.681 1.00 24.18 396 MET A CA 1
ATOM 2248 C C . MET A 1 396 ? 10.004 -1.402 30.160 1.00 25.81 396 MET A C 1
ATOM 2249 O O . MET A 1 396 ? 11.100 -1.393 29.656 1.00 26.09 396 MET A O 1
ATOM 2254 N N . PRO A 1 397 ? 8.889 -1.533 29.440 1.00 28.74 397 PRO A N 1
ATOM 2255 C CA . PRO A 1 397 ? 9.013 -1.549 27.983 1.00 26.32 397 PRO A CA 1
ATOM 2256 C C . PRO A 1 397 ? 9.304 -0.126 27.469 1.00 20.61 397 PRO A C 1
ATOM 2257 O O . PRO A 1 397 ? 8.740 0.842 27.968 1.00 19.44 397 PRO A O 1
ATOM 2261 N N . PHE A 1 398 ? 10.185 -0.014 26.503 1.00 17.77 398 PHE A N 1
ATOM 2262 C CA . PHE A 1 398 ? 10.536 1.298 25.991 1.00 15.65 398 PHE A CA 1
ATOM 2263 C C . PHE A 1 398 ? 11.106 1.180 24.578 1.00 15.63 398 PHE A C 1
ATOM 2264 O O . PHE A 1 398 ? 11.497 0.077 24.131 1.00 16.58 398 PHE A O 1
ATOM 2272 N N . SER A 1 399 ? 11.124 2.319 23.905 1.00 13.91 399 SER A N 1
ATOM 2273 C CA . SER A 1 399 ? 11.702 2.512 22.572 1.00 15.04 399 SER A CA 1
ATOM 2274 C C . SER A 1 399 ? 12.517 3.795 22.656 1.00 14.96 399 SER A C 1
ATOM 2275 O O . SER A 1 399 ? 12.144 4.719 23.401 1.00 16.71 399 SER A O 1
ATOM 2278 N N . VAL A 1 400 ? 13.587 3.838 21.891 1.00 12.79 400 VAL A N 1
ATOM 2279 C CA . VAL A 1 400 ? 14.441 5.064 21.747 1.00 12.74 400 VAL A CA 1
ATOM 2280 C C . VAL A 1 400 ? 14.523 5.301 20.247 1.00 13.09 400 VAL A C 1
ATOM 2281 O O . VAL A 1 400 ? 15.480 5.849 19.719 1.00 12.97 400 VAL A O 1
ATOM 2285 N N . GLY A 1 401 ? 13.476 4.878 19.530 1.00 13.32 401 GLY A N 1
ATOM 2286 C CA . GLY A 1 401 ? 13.347 5.260 18.134 1.00 13.74 401 GLY A CA 1
ATOM 2287 C C . GLY A 1 401 ? 14.130 4.486 17.090 1.00 13.65 401 GLY A C 1
ATOM 2288 O O . GLY A 1 401 ? 14.176 4.912 15.961 1.00 12.62 401 GLY A O 1
ATOM 2289 N N . THR A 1 402 ? 14.788 3.390 17.475 1.00 13.10 402 THR A N 1
ATOM 2290 C CA . THR A 1 402 ? 15.499 2.584 16.529 1.00 12.90 402 THR A CA 1
ATOM 2291 C C . THR A 1 402 ? 14.588 2.059 15.459 1.00 14.74 402 THR A C 1
ATOM 2292 O O . THR A 1 402 ? 13.489 1.640 15.737 1.00 17.07 402 THR A O 1
ATOM 2296 N N . ASP A 1 403 ? 15.030 2.141 14.204 1.00 16.26 403 ASP A N 1
ATOM 2297 C CA . ASP A 1 403 ? 14.209 1.676 13.130 1.00 17.26 403 ASP A CA 1
ATOM 2298 C C . ASP A 1 403 ? 14.452 0.160 12.961 1.00 15.94 403 ASP A C 1
ATOM 2299 O O . ASP A 1 403 ? 15.326 -0.322 12.227 1.00 14.68 403 ASP A O 1
ATOM 2304 N N . TYR A 1 404 ? 13.649 -0.601 13.665 1.00 16.85 404 TYR A N 1
ATOM 2305 C CA . TYR A 1 404 ? 13.767 -2.049 13.571 1.00 17.13 404 TYR A CA 1
ATOM 2306 C C . TYR A 1 404 ? 13.321 -2.661 12.218 1.00 18.90 404 TYR A C 1
ATOM 2307 O O . TYR A 1 404 ? 13.599 -3.848 11.947 1.00 17.38 404 TYR A O 1
ATOM 2316 N N . ARG A 1 405 ? 12.689 -1.900 11.313 1.00 18.87 405 ARG A N 1
ATOM 2317 C CA . ARG A 1 405 ? 12.501 -2.396 9.907 1.00 18.83 405 ARG A CA 1
ATOM 2318 C C . ARG A 1 405 ? 13.882 -2.654 9.251 1.00 17.23 405 ARG A C 1
ATOM 2319 O O . ARG A 1 405 ? 14.112 -3.616 8.495 1.00 17.25 405 ARG A O 1
ATOM 2327 N N . LEU A 1 406 ? 14.848 -1.786 9.516 1.00 16.38 406 LEU A N 1
ATOM 2328 C CA . LEU A 1 406 ? 16.178 -1.985 8.970 1.00 16.69 406 LEU A CA 1
ATOM 2329 C C . LEU A 1 406 ? 16.925 -3.155 9.682 1.00 16.69 406 LEU A C 1
ATOM 2330 O O . LEU A 1 406 ? 17.666 -3.925 9.052 1.00 15.85 406 LEU A O 1
ATOM 2335 N N . PHE A 1 407 ? 16.757 -3.240 10.985 1.00 15.93 407 PHE A N 1
ATOM 2336 C CA . PHE A 1 407 ? 17.245 -4.379 11.726 1.00 16.72 407 PHE A CA 1
ATOM 2337 C C . PHE A 1 407 ? 16.754 -5.714 11.093 1.00 17.71 407 PHE A C 1
ATOM 2338 O O . PHE A 1 407 ? 17.563 -6.592 10.863 1.00 15.09 407 PHE A O 1
ATOM 2346 N N . SER A 1 408 ? 15.463 -5.850 10.773 1.00 16.95 408 SER A N 1
ATOM 2347 C CA . SER A 1 408 ? 14.959 -7.070 10.118 1.00 19.10 408 SER A CA 1
ATOM 2348 C C . SER A 1 408 ? 15.524 -7.331 8.781 1.00 18.69 408 SER A C 1
ATOM 2349 O O . SER A 1 408 ? 15.934 -8.443 8.503 1.00 18.27 408 SER A O 1
ATOM 2352 N N . VAL A 1 409 ? 15.668 -6.286 7.965 1.00 18.09 409 VAL A N 1
ATOM 2353 C CA . VAL A 1 409 ? 16.296 -6.442 6.678 1.00 18.39 409 VAL A CA 1
ATOM 2354 C C . VAL A 1 409 ? 17.710 -6.975 6.872 1.00 20.19 409 VAL A C 1
ATOM 2355 O O . VAL A 1 409 ? 18.058 -7.989 6.275 1.00 16.87 409 VAL A O 1
ATOM 2359 N N . ALA A 1 410 ? 18.488 -6.354 7.771 1.00 17.54 410 ALA A N 1
ATOM 2360 C CA . ALA A 1 410 ? 19.863 -6.771 7.953 1.00 18.86 410 ALA A CA 1
ATOM 2361 C C . ALA A 1 410 ? 19.922 -8.218 8.492 1.00 18.76 410 ALA A C 1
ATOM 2362 O O . ALA A 1 410 ? 20.719 -9.001 8.008 1.00 19.02 410 ALA A O 1
ATOM 2364 N N . GLU A 1 411 ? 19.129 -8.539 9.512 1.00 20.41 411 GLU A N 1
ATOM 2365 C CA . GLU A 1 411 ? 19.064 -9.881 10.089 1.00 23.17 411 GLU A CA 1
ATOM 2366 C C . GLU A 1 411 ? 18.729 -10.911 9.009 1.00 24.43 411 GLU A C 1
ATOM 2367 O O . GLU A 1 411 ? 19.378 -11.972 8.880 1.00 23.53 411 GLU A O 1
ATOM 2373 N N . ASN A 1 412 ? 17.724 -10.630 8.203 1.00 25.47 412 ASN A N 1
ATOM 2374 C CA . ASN A 1 412 ? 17.376 -11.608 7.136 1.00 25.15 412 ASN A CA 1
ATOM 2375 C C . ASN A 1 412 ? 18.416 -11.773 6.081 1.00 25.87 412 ASN A C 1
ATOM 2376 O O . ASN A 1 412 ? 18.785 -12.899 5.695 1.00 27.20 412 ASN A O 1
ATOM 2381 N N . VAL A 1 413 ? 18.886 -10.661 5.528 1.00 23.91 413 VAL A N 1
ATOM 2382 C CA . VAL A 1 413 ? 19.833 -10.749 4.454 1.00 27.61 413 VAL A CA 1
ATOM 2383 C C . VAL A 1 413 ? 21.106 -11.432 4.929 1.00 29.31 413 VAL A C 1
ATOM 2384 O O . VAL A 1 413 ? 21.679 -12.247 4.198 1.00 28.80 413 VAL A O 1
ATOM 2388 N N . THR A 1 414 ? 21.540 -11.131 6.150 1.00 29.34 414 THR A N 1
ATOM 2389 C CA . 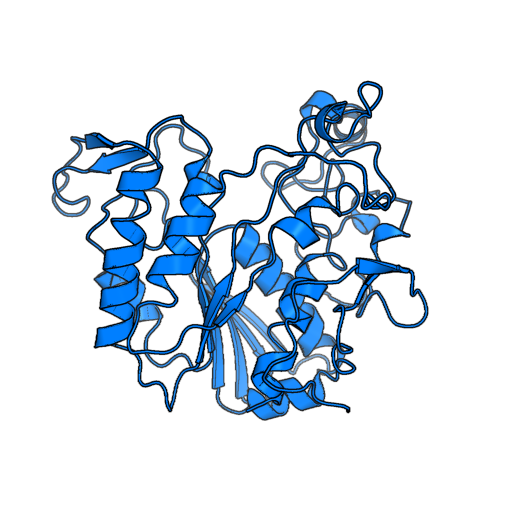THR A 1 414 ? 22.795 -11.734 6.624 1.00 29.58 414 THR A CA 1
ATOM 2390 C C . THR A 1 414 ? 22.647 -13.208 6.879 1.00 30.95 414 THR A C 1
ATOM 2391 O O . THR A 1 414 ? 23.566 -13.933 6.637 1.00 32.00 414 THR A O 1
ATOM 2395 N N A HIS A 1 415 ? 21.505 -13.657 7.360 0.50 31.89 415 HIS A N 1
ATOM 2396 N N B HIS A 1 415 ? 21.470 -13.632 7.345 0.50 32.52 415 HIS A N 1
ATOM 2397 C CA A HIS A 1 415 ? 21.343 -15.093 7.576 0.50 33.51 415 HIS A CA 1
ATOM 2398 C CA B HIS A 1 415 ? 21.145 -15.060 7.622 0.50 34.32 415 HIS A CA 1
ATOM 2399 C C A HIS A 1 415 ? 21.124 -15.835 6.241 0.50 31.10 415 HIS A C 1
ATOM 2400 C C B HIS A 1 415 ? 20.763 -15.827 6.355 0.50 32.76 415 HIS A C 1
ATOM 2401 O O A HIS A 1 415 ? 21.476 -16.993 6.124 0.50 30.95 415 HIS A O 1
ATOM 2402 O O B HIS A 1 415 ? 20.516 -17.024 6.446 0.50 35.60 415 HIS A O 1
ATOM 2415 N N . SER A 1 416 ? 20.666 -15.133 5.214 1.00 33.15 416 SER A N 1
ATOM 2416 C CA . SER A 1 416 ? 20.326 -15.731 3.905 1.00 31.71 416 SER A CA 1
ATOM 2417 C C . SER A 1 416 ? 21.518 -16.049 2.969 1.00 31.49 416 SER A C 1
ATOM 2418 O O . SER A 1 416 ? 21.344 -16.700 1.955 1.00 35.42 416 SER A O 1
ATOM 2421 N N . LEU A 1 417 ? 22.717 -15.557 3.266 1.00 31.26 417 LEU A N 1
ATOM 2422 C CA . LEU A 1 417 ? 23.848 -15.739 2.377 1.00 31.55 417 LEU A CA 1
ATOM 2423 C C . LEU A 1 417 ? 24.506 -17.144 2.481 1.00 36.53 417 LEU A C 1
ATOM 2424 O O . LEU A 1 417 ? 24.412 -17.811 3.530 1.00 30.16 417 LEU A O 1
ATOM 2429 N N . ASN A 1 418 ? 25.162 -17.548 1.383 1.00 33.57 418 ASN A N 1
ATOM 2430 C CA . ASN A 1 418 ? 26.014 -18.753 1.372 1.00 38.54 418 ASN A CA 1
ATOM 2431 C C . ASN A 1 418 ? 27.235 -18.572 2.263 1.00 41.30 418 ASN A C 1
ATOM 2432 O O . ASN A 1 418 ? 27.635 -19.468 2.994 1.00 44.25 418 ASN A O 1
ATOM 2437 N N . VAL A 1 419 ? 27.860 -17.410 2.154 1.00 37.24 419 VAL A N 1
ATOM 2438 C CA . VAL A 1 419 ? 28.965 -17.093 3.018 1.00 30.88 419 VAL A CA 1
ATOM 2439 C C . VAL A 1 419 ? 28.367 -16.803 4.398 1.00 29.71 419 VAL A C 1
ATOM 2440 O O . VAL A 1 419 ? 27.441 -16.002 4.513 1.00 27.68 419 VAL A O 1
ATOM 2444 N N . PRO A 1 420 ? 28.838 -17.514 5.439 1.00 28.99 420 PRO A N 1
ATOM 2445 C CA . PRO A 1 420 ? 28.264 -17.232 6.746 1.00 27.91 420 PRO A CA 1
ATOM 2446 C C . PRO A 1 420 ? 28.630 -15.804 7.165 1.00 21.54 420 PRO A C 1
ATOM 2447 O O . PRO A 1 420 ? 29.736 -15.304 6.864 1.00 23.25 420 PRO A O 1
ATOM 2451 N N . VAL A 1 421 ? 27.706 -15.158 7.833 1.00 22.84 421 VAL A N 1
ATOM 2452 C CA . VAL A 1 421 ? 27.945 -13.813 8.407 1.00 20.35 421 VAL A CA 1
ATOM 2453 C C . VAL A 1 421 ? 27.407 -13.915 9.805 1.00 19.76 421 VAL A C 1
ATOM 2454 O O . VAL A 1 421 ? 26.249 -14.262 10.019 1.00 20.31 421 VAL A O 1
ATOM 2458 N N . TYR A 1 422 ? 28.237 -13.545 10.753 1.00 19.75 422 TYR A N 1
ATOM 2459 C CA . TYR A 1 422 ? 27.823 -13.515 12.137 1.00 18.14 422 TYR A CA 1
ATOM 2460 C C . TYR A 1 422 ? 27.180 -12.155 12.419 1.00 17.67 422 TYR A C 1
ATOM 2461 O O . TYR A 1 422 ? 27.809 -11.080 12.244 1.00 16.81 422 TYR A O 1
ATOM 2470 N N . PHE A 1 423 ? 25.937 -12.193 12.823 1.00 16.27 423 PHE A N 1
ATOM 2471 C CA . PHE A 1 423 ? 25.183 -10.986 13.046 1.00 16.54 423 PHE A CA 1
ATOM 2472 C C . PHE A 1 423 ? 25.444 -10.545 14.471 1.00 16.86 423 PHE A C 1
ATOM 2473 O O . PHE A 1 423 ? 25.017 -11.204 15.417 1.00 14.79 423 PHE A O 1
ATOM 2481 N N . LEU A 1 424 ? 26.102 -9.386 14.627 1.00 15.36 424 LEU A N 1
ATOM 2482 C CA . LEU A 1 424 ? 26.320 -8.876 15.944 1.00 14.89 424 LEU A CA 1
ATOM 2483 C C . LEU A 1 424 ? 25.070 -8.113 16.405 1.00 14.36 424 LEU A C 1
ATOM 2484 O O . LEU A 1 424 ? 24.846 -6.952 16.040 1.00 12.70 424 LEU A O 1
ATOM 2489 N N . ASN A 1 425 ? 24.249 -8.774 17.184 1.00 13.66 425 ASN A N 1
ATOM 2490 C CA . ASN A 1 425 ? 22.976 -8.262 17.536 1.00 13.01 425 ASN A CA 1
ATOM 2491 C C . ASN A 1 425 ? 23.098 -7.342 18.770 1.00 11.86 425 ASN A C 1
ATOM 2492 O O . ASN A 1 425 ? 22.767 -7.749 19.902 1.00 11.12 425 ASN A O 1
ATOM 2497 N N A ILE A 1 426 ? 23.562 -6.122 18.529 0.50 11.69 426 ILE A N 1
ATOM 2498 N N B ILE A 1 426 ? 23.550 -6.118 18.569 0.50 11.45 426 ILE A N 1
ATOM 2499 C CA A ILE A 1 426 ? 23.931 -5.213 19.611 0.50 11.84 426 ILE A CA 1
ATOM 2500 C CA B ILE A 1 426 ? 23.850 -5.272 19.720 0.50 11.35 426 ILE A CA 1
ATOM 2501 C C A ILE A 1 426 ? 22.885 -4.158 19.929 0.50 12.08 426 ILE A C 1
ATOM 2502 C C B ILE A 1 426 ? 22.870 -4.154 19.945 0.50 11.81 426 ILE A C 1
ATOM 2503 O O A ILE A 1 426 ? 23.058 -3.339 20.863 0.50 12.42 426 ILE A O 1
ATOM 2504 O O B ILE A 1 426 ? 23.060 -3.292 20.833 0.50 12.06 426 ILE A O 1
ATOM 2513 N N . THR A 1 427 ? 21.763 -4.182 19.224 1.00 11.74 427 THR A N 1
ATOM 2514 C CA . THR A 1 427 ? 20.821 -3.077 19.306 1.00 12.19 427 THR A CA 1
ATOM 2515 C C . THR A 1 427 ? 20.118 -2.911 20.657 1.00 13.20 427 THR A C 1
ATOM 2516 O O . THR A 1 427 ? 20.280 -1.876 21.335 1.00 11.59 427 THR A O 1
ATOM 2520 N N . LYS A 1 428 ? 19.351 -3.918 21.069 1.00 14.08 428 LYS A N 1
ATOM 2521 C CA . LYS A 1 428 ? 18.602 -3.794 22.306 1.00 16.16 428 LYS A CA 1
ATOM 2522 C C . LYS A 1 428 ? 19.542 -3.654 23.480 1.00 13.89 428 LYS A C 1
ATOM 2523 O O . LYS A 1 428 ? 19.313 -2.798 24.353 1.00 12.32 428 LYS A O 1
ATOM 2529 N N . LEU A 1 429 ? 20.632 -4.428 23.515 1.00 12.97 429 LEU A N 1
ATOM 2530 C CA . LEU A 1 429 ? 21.531 -4.313 24.628 1.00 12.59 429 LEU A CA 1
ATOM 2531 C C . LEU A 1 429 ? 22.140 -2.939 24.711 1.00 12.23 429 LEU A C 1
ATOM 2532 O O . LEU A 1 429 ? 22.387 -2.421 25.852 1.00 10.62 429 LEU A O 1
ATOM 2537 N N . SER A 1 430 ? 22.339 -2.310 23.552 1.00 11.22 430 SER A N 1
ATOM 2538 C CA . SER A 1 430 ? 22.903 -0.924 23.534 1.00 11.10 430 SER A CA 1
ATOM 2539 C C . SER A 1 430 ? 21.886 0.128 23.936 1.00 11.24 430 SER A C 1
ATOM 2540 O O . SER A 1 430 ? 22.268 1.227 24.527 1.00 11.41 430 SER A O 1
ATOM 2543 N N . GLU A 1 431 ? 20.603 -0.178 23.680 1.00 10.18 431 GLU A N 1
ATOM 2544 C CA . GLU A 1 431 ? 19.516 0.683 24.084 1.00 11.52 431 GLU A CA 1
ATOM 2545 C C . GLU A 1 431 ? 19.441 0.906 25.598 1.00 11.29 431 GLU A C 1
ATOM 2546 O O . GLU A 1 431 ? 18.923 1.908 26.050 1.00 11.07 431 GLU A O 1
ATOM 2552 N N . TYR A 1 432 ? 19.877 -0.064 26.393 1.00 11.67 432 TYR A N 1
ATOM 2553 C CA . TYR A 1 432 ? 19.875 0.133 27.832 1.00 10.61 432 TYR A CA 1
ATOM 2554 C C . TYR A 1 432 ? 20.925 1.186 28.254 1.00 10.52 432 TYR A C 1
ATOM 2555 O O . TYR A 1 432 ? 20.818 1.754 29.328 1.00 10.11 432 TYR A O 1
ATOM 2564 N N . ARG A 1 433 ? 21.930 1.435 27.435 1.00 9.89 433 ARG A N 1
ATOM 2565 C CA . ARG A 1 433 ? 23.115 2.216 27.812 1.00 10.16 433 ARG A CA 1
ATOM 2566 C C . ARG A 1 433 ? 22.902 3.726 27.549 1.00 12.18 433 ARG A C 1
ATOM 2567 O O . ARG A 1 433 ? 23.679 4.410 26.840 1.00 11.04 433 ARG A O 1
ATOM 2575 N N . LYS A 1 434 ? 21.790 4.233 28.124 1.00 11.53 434 LYS A N 1
ATOM 2576 C CA . LYS A 1 434 ? 21.458 5.656 28.067 1.00 10.93 434 LYS A CA 1
ATOM 2577 C C . LYS A 1 434 ? 22.565 6.575 28.662 1.00 11.19 434 LYS A C 1
ATOM 2578 O O . LYS A 1 434 ? 22.564 7.816 28.400 1.00 12.74 434 LYS A O 1
ATOM 2584 N N . ASP A 1 435 ? 23.431 5.954 29.439 1.00 10.83 435 ASP A N 1
ATOM 2585 C CA . ASP A 1 435 ? 24.544 6.575 30.191 1.00 10.49 435 ASP A CA 1
ATOM 2586 C C . ASP A 1 435 ? 25.862 6.695 29.461 1.00 10.33 435 ASP A C 1
ATOM 2587 O O . ASP A 1 435 ? 26.755 7.368 29.970 1.00 9.87 435 ASP A O 1
ATOM 2592 N N . ALA A 1 436 ? 26.045 6.062 28.292 1.00 10.85 436 ALA A N 1
ATOM 2593 C CA . ALA A 1 436 ? 27.348 5.835 27.794 1.00 10.77 436 ALA A CA 1
ATOM 2594 C C . ALA A 1 436 ? 27.698 6.703 26.585 1.00 10.73 436 ALA A C 1
ATOM 2595 O O . ALA A 1 436 ? 28.797 6.471 25.971 1.00 9.85 436 ALA A O 1
ATOM 2597 N N . HIS A 1 437 ? 26.829 7.681 26.262 1.00 9.83 437 HIS A N 1
ATOM 2598 C CA . HIS A 1 437 ? 27.115 8.555 25.166 1.00 9.83 437 HIS A CA 1
ATOM 2599 C C . HIS A 1 437 ? 28.125 9.642 25.519 1.00 10.44 437 HIS A C 1
ATOM 2600 O O . HIS A 1 437 ? 28.300 10.011 26.683 1.00 9.88 437 HIS A O 1
ATOM 2607 N N . THR A 1 438 ? 28.722 10.212 24.477 1.00 10.40 438 THR A N 1
ATOM 2608 C CA . THR A 1 438 ? 29.702 11.329 24.648 1.00 11.33 438 THR A CA 1
ATOM 2609 C C . THR A 1 438 ? 29.040 12.604 25.203 1.00 11.36 438 THR A C 1
ATOM 2610 O O . THR A 1 438 ? 29.713 13.414 25.868 1.00 11.99 438 THR A O 1
ATOM 2614 N N . SER A 1 439 ? 27.758 12.812 24.890 1.00 11.07 439 SER A N 1
ATOM 2615 C CA . SER A 1 439 ? 27.064 13.993 25.392 1.00 11.28 439 SER A CA 1
ATOM 2616 C C . SER A 1 439 ? 27.796 15.219 24.963 1.00 11.13 439 SER A C 1
ATOM 2617 O O . SER A 1 439 ? 28.191 15.348 23.750 1.00 9.25 439 SER A O 1
ATOM 2620 N N . VAL A 1 440 ? 27.995 16.146 25.907 1.00 10.97 440 VAL A N 1
ATOM 2621 C CA . VAL A 1 440 ? 28.739 17.346 25.634 1.00 11.51 440 VAL A CA 1
ATOM 2622 C C . VAL A 1 440 ? 30.232 17.238 25.821 1.00 12.17 440 VAL A C 1
ATOM 2623 O O . VAL A 1 440 ? 30.923 18.250 25.644 1.00 13.28 440 VAL A O 1
ATOM 2627 N N . HIS A 1 441 ? 30.733 16.028 26.165 1.00 12.83 441 HIS A N 1
ATOM 2628 C CA . HIS A 1 441 ? 32.108 15.829 26.544 1.00 12.71 441 HIS A CA 1
ATOM 2629 C C . HIS A 1 441 ? 32.899 15.377 25.294 1.00 13.22 441 HIS A C 1
ATOM 2630 O O . HIS A 1 441 ? 33.481 14.311 25.233 1.00 13.55 441 HIS A O 1
ATOM 2637 N N . THR A 1 442 ? 32.888 16.208 24.288 1.00 14.52 442 THR A N 1
ATOM 2638 C CA . THR A 1 442 ? 33.310 15.817 22.940 1.00 15.92 442 THR A CA 1
ATOM 2639 C C . THR A 1 442 ? 33.667 17.083 22.169 1.00 16.58 442 THR A C 1
ATOM 2640 O O . THR A 1 442 ? 33.733 18.191 22.756 1.00 18.59 442 THR A O 1
ATOM 2644 N N . ILE A 1 443 ? 33.965 16.878 20.900 1.00 15.28 443 ILE A N 1
ATOM 2645 C CA . ILE A 1 443 ? 34.260 17.940 19.945 1.00 20.24 443 ILE A CA 1
ATOM 2646 C C . ILE A 1 443 ? 33.137 18.326 19.002 1.00 21.67 443 ILE A C 1
ATOM 2647 O O . ILE A 1 443 ? 32.160 17.582 18.782 1.00 21.41 443 ILE A O 1
ATOM 2652 N N . ARG A 1 444 ? 33.361 19.491 18.419 1.00 23.47 444 ARG A N 1
ATOM 2653 C CA . ARG A 1 444 ? 32.489 20.105 17.490 1.00 27.43 444 ARG A CA 1
ATOM 2654 C C . ARG A 1 444 ? 33.367 20.855 16.527 1.00 27.75 444 ARG A C 1
ATOM 2655 O O . ARG A 1 444 ? 34.228 21.682 16.948 1.00 26.94 444 ARG A O 1
ATOM 2663 N N . GLN A 1 445 ? 33.215 20.473 15.257 1.00 35.41 445 GLN A N 1
ATOM 2664 C CA . GLN A 1 445 ? 33.999 21.000 14.144 1.00 38.27 445 GLN A CA 1
ATOM 2665 C C . GLN A 1 445 ? 35.448 21.117 14.591 1.00 38.22 445 GLN A C 1
ATOM 2666 O O . GLN A 1 445 ? 36.060 22.203 14.577 1.00 41.13 445 GLN A O 1
ATOM 2672 N N . GLY A 1 446 ? 35.972 19.998 15.085 1.00 30.72 446 GLY A N 1
ATOM 2673 C CA . GLY A 1 446 ? 37.367 19.907 15.431 1.00 31.34 446 GLY A CA 1
ATOM 2674 C C . GLY A 1 446 ? 37.869 20.434 16.757 1.00 31.80 446 GLY A C 1
ATOM 2675 O O . GLY A 1 446 ? 39.060 20.259 17.063 1.00 32.92 446 GLY A O 1
ATOM 2676 N N . LYS A 1 447 ? 37.014 21.033 17.592 1.00 28.97 447 LYS A N 1
ATOM 2677 C CA . LYS A 1 447 ? 37.503 21.437 18.909 1.00 29.25 447 LYS A CA 1
ATOM 2678 C C . LYS A 1 447 ? 36.537 21.194 20.052 1.00 24.14 447 LYS A C 1
ATOM 2679 O O . LYS A 1 447 ? 35.339 21.093 19.832 1.00 24.07 447 LYS A O 1
ATOM 2685 N N . MET A 1 448 ? 37.121 21.044 21.239 1.00 22.50 448 MET A N 1
ATOM 2686 C CA . MET A 1 448 ? 36.395 20.694 22.434 1.00 22.76 448 MET A CA 1
ATOM 2687 C C . MET A 1 448 ? 35.271 21.732 22.645 1.00 21.98 448 MET A C 1
ATOM 2688 O O . MET A 1 448 ? 35.457 22.960 22.460 1.00 22.46 448 MET A O 1
ATOM 2693 N N . LEU A 1 449 ? 34.082 21.241 22.929 1.00 18.41 449 LEU A N 1
ATOM 2694 C CA . LEU A 1 449 ? 33.005 22.087 23.401 1.00 18.26 449 LEU A CA 1
ATOM 2695 C C . LEU A 1 449 ? 33.526 22.871 24.616 1.00 17.16 449 LEU A C 1
ATOM 2696 O O . LEU A 1 449 ? 34.190 22.344 25.502 1.00 18.54 449 LEU A O 1
ATOM 2701 N N . THR A 1 450 ? 33.221 24.147 24.640 1.00 17.16 450 THR A N 1
ATOM 2702 C CA . THR A 1 450 ? 33.628 25.067 25.729 1.00 16.78 450 THR A CA 1
ATOM 2703 C C . THR A 1 450 ? 32.839 24.817 26.945 1.00 17.97 450 THR A C 1
ATOM 2704 O O . THR A 1 450 ? 31.729 24.243 26.859 1.00 19.55 450 THR A O 1
ATOM 2708 N N . PRO A 1 451 ? 33.268 25.400 28.061 1.00 17.85 451 PRO A N 1
ATOM 2709 C CA . PRO A 1 451 ? 32.381 25.278 29.240 1.00 19.02 451 PRO A CA 1
ATOM 2710 C C . PRO A 1 451 ? 30.956 25.831 28.978 1.00 18.92 451 PRO A C 1
ATOM 2711 O O . PRO A 1 451 ? 30.001 25.254 29.471 1.00 16.25 451 PRO A O 1
ATOM 2715 N N . GLU A 1 452 ? 30.840 26.931 28.216 1.00 16.58 452 GLU A N 1
ATOM 2716 C CA . GLU A 1 452 ? 29.538 27.522 27.902 1.00 17.30 452 GLU A CA 1
ATOM 2717 C C . GLU A 1 452 ? 28.671 26.614 27.062 1.00 14.68 452 GLU A C 1
ATOM 2718 O O . GLU A 1 452 ? 27.417 26.543 27.216 1.00 15.60 452 GLU A O 1
ATOM 2724 N N . GLN A 1 453 ? 29.303 25.923 26.140 1.00 13.97 453 GLN A N 1
ATOM 2725 C CA . GLN A 1 453 ? 28.609 25.011 25.315 1.00 14.27 453 GLN A CA 1
ATOM 2726 C C . GLN A 1 453 ? 28.164 23.762 26.076 1.00 12.81 453 GLN A C 1
ATOM 2727 O O . GLN A 1 453 ? 27.051 23.276 25.893 1.00 12.81 453 GLN A O 1
ATOM 2733 N N . GLN A 1 454 ? 29.060 23.239 26.874 1.00 13.29 454 GLN A N 1
ATOM 2734 C CA . GLN A 1 454 ? 28.774 22.023 27.645 1.00 14.11 454 GLN A CA 1
ATOM 2735 C C . GLN A 1 454 ? 27.650 22.208 28.650 1.00 13.67 454 GLN A C 1
ATOM 2736 O O . GLN A 1 454 ? 26.853 21.276 28.916 1.00 13.25 454 GLN A O 1
ATOM 2742 N N . ALA A 1 455 ? 27.509 23.450 29.131 1.00 12.85 455 ALA A N 1
ATOM 2743 C CA . ALA A 1 455 ? 26.472 23.800 30.045 1.00 14.65 455 ALA A CA 1
ATOM 2744 C C . ALA A 1 455 ? 25.109 23.798 29.406 1.00 14.19 455 ALA A C 1
ATOM 2745 O O . ALA A 1 455 ? 24.119 23.793 30.107 1.00 14.85 455 ALA A O 1
ATOM 2747 N N . ASP A 1 456 ? 25.018 23.708 28.077 1.00 14.10 456 ASP A N 1
ATOM 2748 C CA . ASP A 1 456 ? 23.711 23.682 27.404 1.00 14.43 456 ASP A CA 1
ATOM 2749 C C . ASP A 1 456 ? 23.588 22.388 26.585 1.00 12.94 456 ASP A C 1
ATOM 2750 O O . ASP A 1 456 ? 23.621 22.427 25.348 1.00 11.20 456 ASP A O 1
ATOM 2755 N N . PRO A 1 457 ? 23.438 21.249 27.281 1.00 13.40 457 PRO A N 1
ATOM 2756 C CA . PRO A 1 457 ? 23.285 19.923 26.574 1.00 13.69 457 PRO A CA 1
ATOM 2757 C C . PRO A 1 457 ? 22.121 19.818 25.628 1.00 14.60 457 PRO A C 1
ATOM 2758 O O . PRO A 1 457 ? 22.243 19.070 24.627 1.00 12.74 457 PRO A O 1
ATOM 2762 N N . ASN A 1 458 ? 20.999 20.483 25.931 1.00 12.76 458 ASN A N 1
ATOM 2763 C CA . ASN A 1 458 ? 19.892 20.513 25.047 1.00 15.10 458 ASN A CA 1
ATOM 2764 C C . ASN A 1 458 ? 20.314 20.916 23.594 1.00 14.51 458 ASN A C 1
ATOM 2765 O O . ASN A 1 458 ? 19.923 20.315 22.622 1.00 16.57 458 ASN A O 1
ATOM 2770 N N . THR A 1 459 ? 21.224 21.858 23.488 1.00 14.46 459 THR A N 1
ATOM 2771 C CA . THR A 1 459 ? 21.716 22.315 22.178 1.00 16.66 459 THR A CA 1
ATOM 2772 C C . THR A 1 459 ? 22.889 21.484 21.670 1.00 17.13 459 THR A C 1
ATOM 2773 O O . THR A 1 459 ? 22.921 21.110 20.471 1.00 16.34 459 THR A O 1
ATOM 2777 N N . TYR A 1 460 ? 23.797 21.122 22.552 1.00 14.39 460 TYR A N 1
ATOM 2778 C CA . TYR A 1 460 ? 25.118 20.595 22.152 1.00 13.98 460 TYR A CA 1
ATOM 2779 C C . TYR A 1 460 ? 25.409 19.123 22.457 1.00 14.35 460 TYR A C 1
ATOM 2780 O O . TYR A 1 460 ? 26.478 18.644 22.057 1.00 13.27 460 TYR A O 1
ATOM 2789 N N . ALA A 1 461 ? 24.541 18.413 23.210 1.00 14.65 461 ALA A N 1
ATOM 2790 C CA . ALA A 1 461 ? 24.842 17.008 23.564 1.00 14.78 461 ALA A CA 1
ATOM 2791 C C . ALA A 1 461 ? 24.786 16.133 22.308 1.00 14.55 461 ALA A C 1
ATOM 2792 O O . ALA A 1 461 ? 23.836 16.246 21.527 1.00 14.37 461 ALA A O 1
ATOM 2794 N N . ASP A 1 462 ? 25.799 15.296 22.157 1.00 12.02 462 ASP A N 1
ATOM 2795 C CA . ASP A 1 462 ? 25.836 14.198 21.139 1.00 12.33 462 ASP A CA 1
ATOM 2796 C C . ASP A 1 462 ? 25.338 12.921 21.829 1.00 11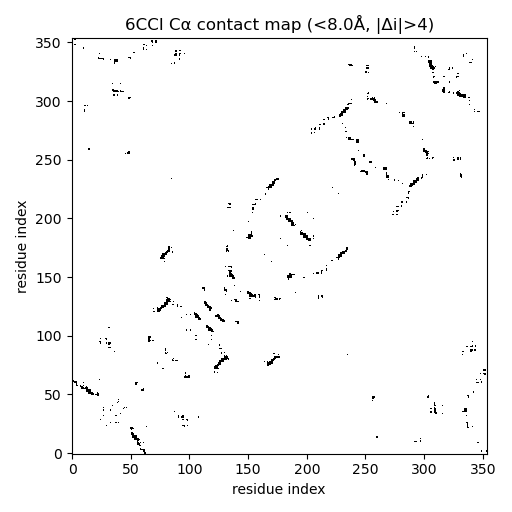.46 462 ASP A C 1
ATOM 2797 O O . ASP A 1 462 ? 26.002 12.417 22.701 1.00 13.11 462 ASP A O 1
ATOM 2802 N N . CYS A 1 463 ? 24.160 12.446 21.476 1.00 11.27 463 CYS A N 1
ATOM 2803 C CA . CYS A 1 463 ? 23.610 11.230 21.995 1.00 12.53 463 CYS A CA 1
ATOM 2804 C C . CYS A 1 463 ? 23.615 10.102 20.954 1.00 11.98 463 CYS A C 1
ATOM 2805 O O . CYS A 1 463 ? 22.707 9.270 20.940 1.00 10.21 463 CYS A O 1
ATOM 2808 N N . ILE A 1 464 ? 24.586 10.176 20.044 1.00 10.98 464 ILE A N 1
ATOM 2809 C CA . ILE A 1 464 ? 24.841 9.177 19.051 1.00 11.74 464 ILE A CA 1
ATOM 2810 C C . ILE A 1 464 ? 26.077 8.347 19.373 1.00 10.81 464 ILE A C 1
ATOM 2811 O O . ILE A 1 464 ? 25.996 7.124 19.451 1.00 10.46 464 ILE A O 1
ATOM 2816 N N . HIS A 1 465 ? 27.215 9.046 19.547 1.00 10.79 465 HIS A N 1
ATOM 2817 C CA . HIS A 1 465 ? 28.509 8.465 19.725 1.00 11.36 465 HIS A CA 1
ATOM 2818 C C . HIS A 1 465 ? 28.717 8.031 21.170 1.00 10.89 465 HIS A C 1
ATOM 2819 O O . HIS A 1 465 ? 27.995 8.440 22.018 1.00 10.95 465 HIS A O 1
ATOM 2826 N N . TRP A 1 466 ? 29.746 7.243 21.376 1.00 9.86 466 TRP A N 1
ATOM 2827 C CA . TRP A 1 466 ? 29.983 6.559 22.638 1.00 10.99 466 TRP A CA 1
ATOM 2828 C C . TRP A 1 466 ? 31.358 6.878 23.200 1.00 11.50 466 TRP A C 1
ATOM 2829 O O . TRP A 1 466 ? 32.346 6.789 22.450 1.00 11.69 466 TRP A O 1
ATOM 2840 N N . CYS A 1 467 ? 31.429 7.161 24.534 1.00 10.89 467 CYS A N 1
ATOM 2841 C CA . CYS A 1 467 ? 32.687 7.287 25.258 1.00 11.67 467 CYS A CA 1
ATOM 2842 C C . CYS A 1 467 ? 33.489 5.993 25.132 1.00 10.98 467 CYS A C 1
ATOM 2843 O O . CYS A 1 467 ? 32.929 4.894 25.059 1.00 11.03 467 CYS A O 1
ATOM 2846 N N . LEU A 1 468 ? 34.798 6.142 25.144 1.00 10.53 468 LEU A N 1
ATOM 2847 C CA . LEU A 1 468 ? 35.761 4.986 25.168 1.00 11.63 468 LEU A CA 1
ATOM 2848 C C . LEU A 1 468 ? 36.709 5.226 26.301 1.00 11.35 468 LEU A C 1
ATOM 2849 O O . LEU A 1 468 ? 37.212 6.365 26.438 1.00 12.83 468 LEU A O 1
ATOM 2854 N N . PRO A 1 469 ? 36.912 4.262 27.210 1.00 11.09 469 PRO A N 1
ATOM 2855 C CA . PRO A 1 469 ? 36.207 3.000 27.272 1.00 11.28 469 PRO A CA 1
ATOM 2856 C C . PRO A 1 469 ? 34.719 3.115 27.501 1.00 10.80 469 PRO A C 1
ATOM 2857 O O . PRO A 1 469 ? 34.220 4.124 28.039 1.00 10.56 469 PRO A O 1
ATOM 2861 N N . GLY A 1 470 ? 33.988 2.094 27.057 1.00 10.27 470 GLY A N 1
ATOM 2862 C CA . GLY A 1 470 ? 32.552 2.108 27.254 1.00 10.89 470 GLY A CA 1
ATOM 2863 C C . GLY A 1 470 ? 31.913 1.063 26.359 1.00 10.42 470 GLY A C 1
ATOM 2864 O O . GLY A 1 470 ? 32.500 -0.000 26.144 1.00 10.56 470 GLY A O 1
ATOM 2865 N N . LEU A 1 471 ? 30.686 1.359 25.944 1.00 10.06 471 LEU A N 1
ATOM 2866 C CA . LEU A 1 471 ? 29.846 0.395 25.251 1.00 9.44 471 LEU A CA 1
ATOM 2867 C C . LEU A 1 471 ? 30.506 -0.304 24.074 1.00 10.40 471 LEU A C 1
ATOM 2868 O O . LEU A 1 471 ? 30.345 -1.508 23.945 1.00 10.53 471 LEU A O 1
ATOM 2873 N N . PRO A 1 472 ? 31.223 0.405 23.169 1.00 10.53 472 PRO A N 1
ATOM 2874 C CA . PRO A 1 472 ? 31.726 -0.363 21.994 1.00 10.94 472 PRO A CA 1
ATOM 2875 C C . PRO A 1 472 ? 32.800 -1.418 22.347 1.00 11.57 472 PRO A C 1
ATOM 2876 O O . PRO A 1 472 ? 33.102 -2.320 21.565 1.00 9.62 472 PRO A O 1
ATOM 2880 N N . ASP A 1 473 ? 33.384 -1.291 23.558 1.00 11.36 473 ASP A N 1
ATOM 2881 C CA . ASP A 1 473 ? 34.265 -2.336 24.066 1.00 12.40 473 ASP A CA 1
ATOM 2882 C C . ASP A 1 473 ? 33.481 -3.661 24.200 1.00 11.55 473 ASP A C 1
ATOM 2883 O O . ASP A 1 473 ? 34.039 -4.718 23.891 1.00 10.89 473 ASP A O 1
ATOM 2888 N N . THR A 1 474 ? 32.206 -3.570 24.615 1.00 11.72 474 THR A N 1
ATOM 2889 C CA . THR A 1 474 ? 31.340 -4.745 24.661 1.00 12.31 474 THR A CA 1
ATOM 2890 C C . THR A 1 474 ? 31.086 -5.295 23.282 1.00 11.71 474 THR A C 1
ATOM 2891 O O . THR A 1 474 ? 31.080 -6.498 23.086 1.00 12.47 474 THR A O 1
ATOM 2895 N N . TRP A 1 475 ? 30.780 -4.421 22.345 1.00 11.75 475 TRP A N 1
ATOM 2896 C CA . TRP A 1 475 ? 30.589 -4.870 20.927 1.00 11.95 475 TRP A CA 1
ATOM 2897 C C . TRP A 1 475 ? 31.835 -5.671 20.491 1.00 11.73 475 TRP A C 1
ATOM 2898 O O . TRP A 1 475 ? 31.770 -6.744 19.912 1.00 13.14 475 TRP A O 1
ATOM 2909 N N . ASN A 1 476 ? 33.001 -5.166 20.841 1.00 11.17 476 ASN A N 1
ATOM 2910 C CA . ASN A 1 476 ? 34.221 -5.863 20.512 1.00 11.63 476 ASN A CA 1
ATOM 2911 C C . ASN A 1 476 ? 34.461 -7.135 21.365 1.00 10.93 476 ASN A C 1
ATOM 2912 O O . ASN A 1 476 ? 35.150 -8.044 20.868 1.00 12.36 476 ASN A O 1
ATOM 2917 N N . GLU A 1 477 ? 33.971 -7.230 22.617 1.00 11.62 477 GLU A N 1
ATOM 2918 C CA . GLU A 1 477 ? 34.099 -8.508 23.347 1.00 12.23 477 GLU A CA 1
ATOM 2919 C C . GLU A 1 477 ? 33.313 -9.633 22.572 1.00 13.28 477 GLU A C 1
ATOM 2920 O O . GLU A 1 477 ? 33.799 -10.803 22.545 1.00 11.91 477 GLU A O 1
ATOM 2926 N N . PHE A 1 478 ? 32.187 -9.282 21.905 1.00 13.16 478 PHE A N 1
ATOM 2927 C CA . PHE A 1 478 ? 31.496 -10.279 21.040 1.00 13.98 478 PHE A CA 1
ATOM 2928 C C . PHE A 1 478 ? 32.382 -10.704 19.856 1.00 13.95 478 PHE A C 1
ATOM 2929 O O . PHE A 1 478 ? 32.470 -11.885 19.549 1.00 11.90 478 PHE A O 1
ATOM 2937 N N A LEU A 1 479 ? 33.035 -9.748 19.158 0.80 13.28 479 LEU A N 1
ATOM 2938 N N B LEU A 1 479 ? 33.011 -9.717 19.217 0.20 12.54 479 LEU A N 1
ATOM 2939 C CA A LEU A 1 479 ? 33.945 -10.087 18.110 0.80 14.61 479 LEU A CA 1
ATOM 2940 C CA B LEU A 1 479 ? 33.913 -9.937 18.117 0.20 12.27 479 LEU A CA 1
ATOM 2941 C C A LEU A 1 479 ? 35.091 -10.952 18.591 0.80 14.40 479 LEU A C 1
ATOM 2942 C C B LEU A 1 479 ? 35.123 -10.814 18.522 0.20 12.68 479 LEU A C 1
ATOM 2943 O O A LEU A 1 479 ? 35.450 -12.004 17.980 0.80 14.29 479 LEU A O 1
ATOM 2944 O O B LEU A 1 479 ? 35.495 -11.751 17.803 0.20 12.83 479 LEU A O 1
ATOM 2953 N N . TYR A 1 480 ? 35.727 -10.506 19.672 1.00 12.94 480 TYR A N 1
ATOM 2954 C CA . TYR A 1 480 ? 36.762 -11.333 20.291 1.00 13.69 480 TYR A CA 1
ATOM 2955 C C . TYR A 1 480 ? 36.323 -12.805 20.571 1.00 14.06 480 TYR A C 1
ATOM 2956 O O . TYR A 1 480 ? 37.043 -13.771 20.262 1.00 14.05 480 TYR A O 1
ATOM 2965 N N . THR A 1 481 ? 35.173 -12.968 21.207 1.00 14.65 481 THR A N 1
ATOM 2966 C CA . THR A 1 481 ? 34.629 -14.260 21.567 1.00 13.83 481 THR A CA 1
ATOM 2967 C C . THR A 1 481 ? 34.498 -15.135 20.320 1.00 15.45 481 THR A C 1
ATOM 2968 O O . THR A 1 481 ? 34.966 -16.277 20.267 1.00 16.27 481 THR A O 1
ATOM 2972 N N . ARG A 1 482 ? 33.980 -14.558 19.259 1.00 15.18 482 ARG A N 1
ATOM 2973 C CA . ARG A 1 482 ? 33.784 -15.356 18.048 1.00 17.48 482 ARG A CA 1
ATOM 2974 C C . ARG A 1 482 ? 35.119 -15.700 17.407 1.00 17.30 482 ARG A C 1
ATOM 2975 O O . ARG A 1 482 ? 35.336 -16.838 16.961 1.00 19.43 482 ARG A O 1
ATOM 2983 N N . ILE A 1 483 ? 36.043 -14.751 17.389 1.00 15.60 483 ILE A N 1
ATOM 2984 C CA . ILE A 1 483 ? 37.352 -14.974 16.755 1.00 16.17 483 ILE A CA 1
ATOM 2985 C C . ILE A 1 483 ? 38.174 -16.035 17.480 1.00 17.77 483 ILE A C 1
ATOM 2986 O O . ILE A 1 483 ? 38.774 -16.917 16.805 1.00 20.00 483 ILE A O 1
ATOM 2991 N N . ILE A 1 484 ? 38.239 -15.959 18.800 1.00 16.95 484 ILE A N 1
ATOM 2992 C CA . ILE A 1 484 ? 39.023 -16.963 19.559 1.00 19.66 484 ILE A CA 1
ATOM 2993 C C . ILE A 1 484 ? 38.285 -18.323 19.622 1.00 21.18 484 ILE A C 1
ATOM 2994 O O . ILE A 1 484 ? 38.867 -19.361 20.046 1.00 21.44 484 ILE A O 1
ATOM 2999 N N . SER A 1 485 ? 37.016 -18.320 19.285 1.00 19.86 485 SER A N 1
ATOM 3000 C CA . SER A 1 485 ? 36.247 -19.571 19.224 1.00 28.40 485 SER A CA 1
ATOM 3001 C C . SER A 1 485 ? 36.521 -20.448 17.986 1.00 31.28 485 SER A C 1
ATOM 3002 O O . SER A 1 485 ? 36.026 -21.562 17.944 1.00 31.52 485 SER A O 1
ATOM 3005 N N . ARG A 1 486 ? 37.213 -19.927 16.979 1.00 32.35 486 ARG A N 1
ATOM 3006 C CA . ARG A 1 486 ? 37.515 -20.664 15.730 1.00 41.58 486 ARG A CA 1
ATOM 3007 C C . ARG A 1 486 ? 38.981 -20.785 15.554 1.00 38.57 486 ARG A C 1
ATOM 3008 O O . ARG A 1 486 ? 39.401 -21.729 14.918 1.00 47.08 486 ARG A O 1
#

Organism: Arabidopsis thaliana (NCBI:txid3702)

Solvent-accessible surface area: 15753 Å² total; per-residue (Å²): 82,149,90,20,70,104,151,13,72,6,23,51,25,100,19,58,89,26,87,155,62,13,17,44,8,107,10,118,121,3,131,36,12,61,51,38,0,1,0,55,140,4,41,11,217,45,44,96,2,18,18,29,61,6,50,3,179,106,20,59,14,4,136,28,84,4,126,71,0,0,88,83,0,94,96,76,82,0,0,0,0,0,2,16,5,1,67,2,1,15,11,0,0,4,0,2,0,8,56,64,11,69,118,68,98,32,51,76,92,100,96,49,30,42,8,28,0,73,1,62,72,35,70,0,9,0,4,3,17,11,0,0,0,0,0,16,8,42,1,29,80,27,111,68,151,79,56,160,70,34,18,0,21,2,110,23,6,85,115,17,0,94,62,0,82,40,0,2,16,0,0,0,8,1,9,18,60,0,53,111,55,179,22,6,23,2,9,158,31,25,51,110,162,58,56,104,116,78,72,106,28,111,24,14,68,0,0,113,79,0,0,113,18,0,0,64,0,0,70,152,49,14,78,72,168,128,7,53,2,1,0,4,2,1,6,0,38,0,99,116,8,108,34,12,116,45,99,129,14,59,60,5,24,96,15,60,61,5,8,103,90,94,102,28,118,31,72,12,51,16,14,89,119,0,29,51,8,0,70,97,2,2,122,69,21,135,8,92,16,49,19,0,49,1,0,85,3,0,2,24,3,22,2,0,3,0,7,8,32,4,58,110,153,67,151,94,5,58,108,133,44,34,83,60,19,86,84,61,16,32,3,46,20,0,0,0,0,11,0,0,6,3,4,0,9,0,0,1,3,42,6,18,31,161

Foldseek 3Di:
DDFDDPPQDQAAFAKDFAQPCWPVDDLVLQPLDDQFFALVVLPDDFDSQRGIATQGPRHGQDRQDLVLVLLLQQLAEAEEEAAVQSVLLLSQVLCSNCNPQDPPQWDWDDDWQKIWIARRVRRGIRMYGADQLQFDKPCRTPPDDDDDAIEGALQHRVVVCVVVAPHAEYEYEHDDVLPSDQWHWYFDDDVVVVGDDTDTHGSLVSLLSNLVNVLVSCQVGDDLVRHAAEYEDDQAFQQQVCQQPCNVDGRLLPDADFQHPPPRDGDRDDDCSSVVSNVVSQPPHPRHYHYLHCHVVNNRSSNFASQQSRDDPPDRQDPVRSVCSNPRTDRRHGHPPHDSNNSVSVVVSVSSVD

B-factor: mean 23.07, std 11.41, range [7.82, 77.29]

Nearest PDB structures (foldseek):
  6cci-assembly1_A  TM=1.003E+00  e=3.681E-80  Arabidopsis thaliana
  7qpk-assembly1_A  TM=8.321E-01  e=8.244E+00  Nakaseomyces glabratus
  1q67-assembly1_A  TM=4.027E-01  e=3.505E+00  Saccharomyces cerevisiae
  7zgs-assembly1_A  TM=1.703E-01  e=8.764E+00  Plasmodium falciparum 3D7

Secondary structure (DSSP, 8-state):
--PPPTT-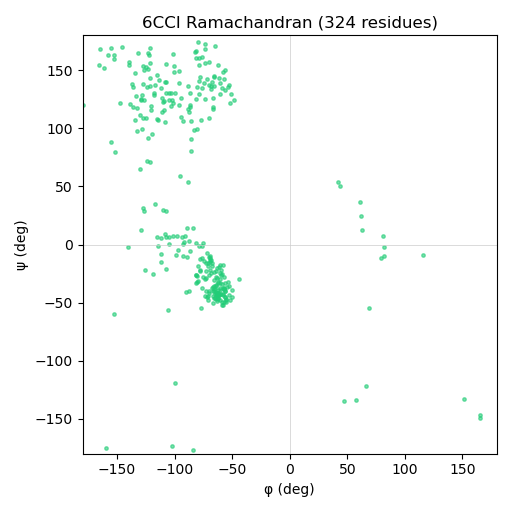-TTSEEEEE-TTT-SSS-GGG-TT--TTT-TTTTT----GGGGEEEEESSSPPPPP-HHHHHHHTTT-EEEEEESHHHHHHHHHHHHHHHTTSPTTSEEEEEETTEEEEEETTTTEEEEEEE-TTSS-BTT--TTS---S--EE-TT--HHHHGGGTT-SEEEE---GGGSSSSEEEEESS-GGGT---EEEEEHHHHHHHHHHHHHHHHHHH--TTT-EEEEEPPPP----GGGGT-TTS-TTTT--S----TT--------HHHHHHHHHHHHHSSS-EEEE--HHHHHT-TT-EEETSSEETTEEPPHHHHT-HHHH-EEEEE-SSSHHHHHHHHHHHHHHT-

Sequence (354 aa):
VELPPEECDLFTGEWVFDNETHPLYKEDDQQCEFLTAQVTCMRNGRRRDSLYQNWRWQPRRDCSLPKFKAKLLLEKLRNKRMMFVGDSLNRNQWESMVCLVQSVVPPGRKSLNKTGSLSVFRVEDYNATVEFYWAPFLVESNSDDPNMHSILNRIIMPESIEKHGVNWKGVDFLVFNTYIWWMNNTFAMKVLRGSFDKGDTEYEEIERPVAYRRRVMRTWGDWVERNIDPLRTTVFFASMSPLHIKSLDWENPDGIKCALETTTPILNMSMPFSVGTDYRLFSVAENVTHHSLNVPVYFLNIITKLSEYRKDAHTSVHTIRQGKMLTPEQQADPNTYADCIHWCLPGLPDTWNEFLLYTRIISR

InterPro domains:
  IPR025846 Trichome birefringence-like, N-terminal domain [PF14416] (138-192)
  IPR026057 Trichome birefringence-like, C-terminal domain [PF13839] (193-481)
  IPR029962 Trichome birefringence-like family [PTHR32285] (43-479)

GO terms:
  GO:0005794 Golgi apparatus (C, IDA)
  GO:0045492 xylan biosynthetic process (P, IDA)
  GO:0045893 positive regulation of DNA-templated transcription (P, IEP)
  GO:0016413 O-acetyltransferase activity (F, IDA)
  GO:1990538 xylan O-acetyltransferase activity (F, IDA)
  GO:0009409 response to cold (P, IMP)
  GO:0050826 response to freezing (P, IMP)

Radius of gyration: 19.64 Å; Cα contacts (8 Å, |Δi|>4): 699; chains: 1; bounding box: 48×51×54 Å